Protein AF-A0A1E7I6L1-F1 (afdb_monomer_lite)

Secondary structure (DSSP, 8-state):
-PPEEEEEE--SSHHHHHHHHHHTTHHHHHHTTT-EEEEEEGGGG-HHHHHHHHHH-TT---EEEEEES-B-SSEEEEEETTEEEEEEETTTHHHHHTT-EEEEESTTTTSTTSHHHHHHHHT-SEEEEESS-----GGGHHHHHHHHHHHHHHHHTT--HHHHHHHHHHHHHTTTTT-HHHHHHHHHEEEEESSTT--TTTSSS-EEEEEEEEEEEEEEETTSTTEEEEEETTTEEEEEP-S-HHHHHHHHHHHHHHHHTT-EEEEEEETTEEEEEEE-

Structure (mmCIF, N/CA/C/O backbone):
data_AF-A0A1E7I6L1-F1
#
_entry.id   AF-A0A1E7I6L1-F1
#
loop_
_atom_site.group_PDB
_atom_site.id
_atom_site.type_symbol
_atom_site.label_atom_id
_atom_site.label_alt_id
_atom_site.label_comp_id
_atom_site.label_asym_id
_atom_site.label_entity_id
_atom_site.label_seq_id
_atom_site.pdbx_PDB_ins_code
_atom_site.Cartn_x
_atom_site.Cartn_y
_atom_site.Cartn_z
_atom_site.occupancy
_atom_site.B_iso_or_equiv
_atom_site.auth_seq_id
_atom_site.auth_comp_id
_atom_site.auth_asym_id
_atom_site.auth_atom_id
_atom_site.pdbx_PDB_model_num
ATOM 1 N N . MET A 1 1 ? -14.564 -10.197 3.193 1.00 50.69 1 MET A N 1
ATOM 2 C CA . MET A 1 1 ? -14.466 -8.751 3.509 1.00 50.69 1 MET A CA 1
ATOM 3 C C . MET A 1 1 ? -13.474 -8.135 2.550 1.00 50.69 1 MET A C 1
ATOM 5 O O . MET A 1 1 ? -12.373 -8.669 2.457 1.00 50.69 1 MET A O 1
ATOM 9 N N . ALA A 1 2 ? -13.885 -7.101 1.816 1.00 60.66 2 ALA A N 1
ATOM 10 C CA . ALA A 1 2 ? -13.068 -6.467 0.785 1.00 60.66 2 ALA A CA 1
ATOM 11 C C . ALA A 1 2 ? -11.868 -5.749 1.422 1.00 60.66 2 ALA A C 1
ATOM 13 O O . ALA A 1 2 ? -12.048 -5.006 2.383 1.00 60.66 2 ALA A O 1
ATOM 14 N N . VAL A 1 3 ? -10.649 -5.985 0.925 1.00 69.50 3 VAL A N 1
ATOM 15 C CA . VAL A 1 3 ? -9.509 -5.121 1.273 1.00 69.50 3 VAL A CA 1
ATOM 16 C C . VAL A 1 3 ? -9.720 -3.772 0.584 1.00 69.50 3 VAL A C 1
ATOM 18 O O . VAL A 1 3 ? -10.108 -3.761 -0.586 1.00 69.50 3 VAL A O 1
ATOM 21 N N . ASP A 1 4 ? -9.475 -2.655 1.277 1.00 86.56 4 ASP A N 1
ATOM 22 C CA . ASP A 1 4 ? -9.422 -1.350 0.620 1.00 86.56 4 ASP A CA 1
ATOM 23 C C . ASP A 1 4 ? -8.016 -1.123 0.043 1.00 86.56 4 ASP A C 1
ATOM 25 O O . ASP A 1 4 ? -6.996 -1.208 0.734 1.00 86.56 4 ASP A O 1
ATOM 29 N N . ILE A 1 5 ? -7.950 -0.864 -1.256 1.00 92.44 5 ILE A N 1
ATOM 30 C CA . ILE A 1 5 ? -6.697 -0.630 -1.970 1.00 92.44 5 ILE A CA 1
ATOM 31 C C . ILE A 1 5 ? -6.660 0.836 -2.387 1.00 92.44 5 ILE A C 1
ATOM 33 O O . ILE A 1 5 ? -7.607 1.340 -2.993 1.00 92.44 5 ILE A O 1
ATOM 37 N N . LEU A 1 6 ? -5.568 1.518 -2.053 1.00 94.25 6 LEU A N 1
ATOM 38 C CA . LEU A 1 6 ? -5.264 2.848 -2.563 1.00 94.25 6 LEU A CA 1
ATOM 39 C C . LEU A 1 6 ? -4.235 2.724 -3.680 1.00 94.25 6 LEU A C 1
ATOM 41 O O . LEU A 1 6 ? -3.138 2.223 -3.447 1.00 94.25 6 LEU A O 1
ATOM 45 N N . ILE A 1 7 ? -4.568 3.224 -4.860 1.00 97.25 7 ILE A N 1
ATOM 46 C CA . ILE A 1 7 ? -3.626 3.444 -5.953 1.00 97.25 7 ILE A CA 1
ATOM 47 C C . ILE A 1 7 ? -3.296 4.939 -5.963 1.00 97.25 7 ILE A C 1
ATOM 49 O O . ILE A 1 7 ? -4.201 5.771 -5.924 1.00 97.25 7 ILE A O 1
ATOM 53 N N . ILE A 1 8 ? -2.006 5.269 -5.970 1.00 97.25 8 ILE A N 1
ATOM 54 C CA . ILE A 1 8 ? -1.490 6.635 -6.101 1.00 97.25 8 ILE A CA 1
ATOM 55 C C . ILE A 1 8 ? -0.628 6.665 -7.357 1.00 97.25 8 ILE A C 1
ATOM 57 O O . ILE A 1 8 ? 0.354 5.922 -7.443 1.00 97.25 8 ILE A O 1
ATOM 61 N N . ARG A 1 9 ? -0.995 7.501 -8.326 1.00 96.62 9 ARG A N 1
ATOM 62 C CA . ARG A 1 9 ? -0.253 7.668 -9.581 1.00 96.62 9 ARG A CA 1
ATOM 63 C C . ARG A 1 9 ? -0.430 9.083 -10.113 1.00 96.62 9 ARG A C 1
ATOM 65 O O . ARG A 1 9 ? -1.484 9.678 -9.925 1.00 96.62 9 ARG A O 1
ATOM 72 N N . ASN A 1 10 ? 0.563 9.618 -10.808 1.00 93.75 10 ASN A N 1
ATOM 73 C CA . ASN A 1 10 ? 0.448 10.926 -11.453 1.00 93.75 10 ASN A CA 1
ATOM 74 C C . ASN A 1 10 ? 0.998 10.909 -12.877 1.00 93.75 10 ASN A C 1
ATOM 76 O O . ASN A 1 10 ? 1.486 9.870 -13.317 1.00 93.75 10 ASN A O 1
ATOM 80 N N . LYS A 1 11 ? 0.880 12.025 -13.604 1.00 94.38 11 LYS A N 1
ATOM 81 C CA . LYS A 1 11 ? 1.424 12.167 -14.966 1.00 94.38 11 LYS A CA 1
ATOM 82 C C . LYS A 1 11 ? 2.081 13.528 -15.219 1.00 94.38 11 LYS A C 1
ATOM 84 O O . LYS A 1 11 ? 2.048 14.039 -16.335 1.00 94.38 11 LYS A O 1
ATOM 89 N N . CYS A 1 12 ? 2.657 14.141 -14.185 1.00 92.69 12 CYS A N 1
ATOM 90 C CA . CYS A 1 12 ? 3.226 15.485 -14.291 1.00 92.69 12 CYS A CA 1
ATOM 91 C C . CYS A 1 12 ? 4.503 15.580 -15.149 1.00 92.69 12 CYS A C 1
ATOM 93 O O . CYS A 1 12 ? 4.884 16.684 -15.530 1.00 92.69 12 CYS A O 1
ATOM 95 N N . ASP A 1 13 ? 5.168 14.463 -15.464 1.00 92.44 13 ASP A N 1
ATOM 96 C CA . ASP A 1 13 ? 6.302 14.434 -16.389 1.00 92.44 13 ASP A CA 1
ATOM 97 C C . ASP A 1 13 ? 6.375 13.136 -17.214 1.00 92.44 13 ASP A C 1
ATOM 99 O O . ASP A 1 13 ? 5.538 12.232 -17.112 1.00 92.44 13 ASP A O 1
ATOM 103 N N . SER A 1 14 ? 7.387 13.048 -18.082 1.00 90.12 14 SER A N 1
ATOM 104 C CA . SER A 1 14 ? 7.583 11.897 -18.964 1.00 90.12 14 SER A CA 1
ATOM 105 C C . SER A 1 14 ? 7.793 10.590 -18.203 1.00 90.12 14 SER A C 1
ATOM 107 O O . SER A 1 14 ? 7.350 9.550 -18.676 1.00 90.12 14 SER A O 1
ATOM 109 N N . ALA A 1 15 ? 8.471 10.603 -17.051 1.00 87.88 15 ALA A N 1
ATOM 110 C CA . ALA A 1 15 ? 8.704 9.384 -16.283 1.00 87.88 15 ALA A CA 1
ATOM 111 C C . ALA A 1 15 ? 7.402 8.904 -15.636 1.00 87.88 15 ALA A C 1
ATOM 113 O O . ALA A 1 15 ? 7.072 7.717 -15.735 1.00 87.88 15 ALA A O 1
ATOM 114 N N . THR A 1 16 ? 6.635 9.827 -15.049 1.00 92.19 16 THR A N 1
ATOM 115 C CA . THR A 1 16 ? 5.369 9.479 -14.398 1.00 92.19 16 THR A CA 1
ATOM 116 C C . THR A 1 16 ? 4.275 9.122 -15.386 1.00 92.19 16 THR A C 1
ATOM 118 O O . THR A 1 16 ? 3.458 8.266 -15.081 1.00 92.19 16 THR A O 1
ATOM 121 N N . THR A 1 17 ? 4.313 9.635 -16.619 1.00 94.19 17 THR A N 1
ATOM 122 C CA . THR A 1 17 ? 3.415 9.182 -17.698 1.00 94.19 17 THR A CA 1
ATOM 123 C C . THR A 1 17 ? 3.469 7.661 -17.880 1.00 94.19 17 THR A C 1
ATOM 125 O O . THR A 1 17 ? 2.433 7.001 -17.958 1.00 94.19 17 THR A O 1
ATOM 128 N N . TRP A 1 18 ? 4.663 7.060 -17.876 1.00 92.56 18 TRP A N 1
ATOM 129 C CA . TRP A 1 18 ? 4.779 5.612 -18.064 1.00 92.56 18 TRP A CA 1
ATOM 130 C C . TRP A 1 18 ? 4.363 4.813 -16.828 1.00 92.56 18 TRP A C 1
ATOM 132 O O . TRP A 1 18 ? 3.754 3.749 -16.962 1.00 92.56 18 TRP A O 1
ATOM 142 N N . THR A 1 19 ? 4.662 5.302 -15.620 1.00 92.62 19 THR A N 1
ATOM 143 C CA . THR A 1 19 ? 4.183 4.654 -14.388 1.00 92.62 19 THR A CA 1
ATOM 144 C C . THR A 1 19 ? 2.669 4.795 -14.233 1.00 92.62 19 THR A C 1
ATOM 146 O O . THR A 1 19 ? 2.018 3.869 -13.747 1.00 92.62 19 THR A O 1
ATOM 149 N N . ASN A 1 20 ? 2.084 5.882 -14.740 1.00 94.75 20 ASN A N 1
ATOM 150 C CA . ASN A 1 20 ? 0.643 6.083 -14.829 1.00 94.75 20 ASN A CA 1
ATOM 151 C C . ASN A 1 20 ? -0.022 4.999 -15.686 1.00 94.75 20 ASN A C 1
ATOM 153 O O . ASN A 1 20 ? -0.965 4.355 -15.226 1.00 94.75 20 ASN A O 1
ATOM 157 N N . TRP A 1 21 ? 0.516 4.736 -16.883 1.00 95.19 21 TRP A N 1
ATOM 158 C CA . TRP A 1 21 ? -0.004 3.727 -17.819 1.00 95.19 21 TRP A CA 1
ATOM 159 C C . TRP A 1 21 ? 0.102 2.291 -17.300 1.00 95.19 21 TRP A C 1
ATOM 161 O O . TRP A 1 21 ? -0.748 1.442 -17.583 1.00 95.19 21 TRP A O 1
ATOM 171 N N . ILE A 1 22 ? 1.116 2.003 -16.482 1.00 95.12 22 ILE A N 1
ATOM 172 C CA . ILE A 1 22 ? 1.198 0.736 -15.743 1.00 95.12 22 ILE A CA 1
ATOM 173 C C . ILE A 1 22 ? -0.023 0.569 -14.819 1.00 95.12 22 ILE A C 1
ATOM 175 O O . ILE A 1 22 ? -0.542 -0.540 -14.677 1.00 95.12 22 ILE A O 1
ATOM 179 N N . GLY A 1 23 ? -0.500 1.658 -14.211 1.00 95.88 23 GLY A N 1
ATOM 180 C CA . GLY A 1 23 ? -1.674 1.672 -13.338 1.00 95.88 23 GLY A CA 1
ATOM 181 C C . GLY A 1 23 ? -3.019 1.667 -14.066 1.00 95.88 23 GLY A C 1
ATOM 182 O O . GLY A 1 23 ? -4.033 1.319 -13.461 1.00 95.88 23 GLY A O 1
ATOM 183 N N . GLU A 1 24 ? -3.064 2.008 -15.355 1.00 96.25 24 GLU A N 1
ATOM 184 C CA . GLU A 1 24 ? -4.320 2.058 -16.108 1.00 96.25 24 GLU A CA 1
ATOM 185 C C . GLU A 1 24 ? -5.039 0.704 -16.121 1.00 96.25 24 GLU A C 1
ATOM 187 O O . GLU A 1 24 ? -4.465 -0.335 -16.451 1.00 96.25 24 GLU A O 1
ATOM 192 N N . GLY A 1 25 ? -6.322 0.709 -15.760 1.00 97.19 25 GLY A N 1
ATOM 193 C CA . GLY A 1 25 ? -7.146 -0.499 -15.661 1.00 97.19 25 GLY A CA 1
ATOM 194 C C . GLY A 1 25 ? -6.946 -1.310 -14.376 1.00 97.19 25 GLY A C 1
ATOM 195 O O . GLY A 1 25 ? -7.754 -2.196 -14.105 1.00 97.19 25 GLY A O 1
ATOM 196 N N . LEU A 1 26 ? -5.946 -0.991 -13.543 1.00 97.25 26 LEU A N 1
ATOM 197 C CA . LEU A 1 26 ? -5.679 -1.735 -12.306 1.00 97.25 26 LEU A CA 1
ATOM 198 C C . LEU A 1 26 ? -6.847 -1.638 -11.319 1.00 97.25 26 LEU A C 1
ATOM 200 O O . LEU A 1 26 ? -7.180 -2.622 -10.663 1.00 97.25 26 LEU A O 1
ATOM 204 N N . LYS A 1 27 ? -7.502 -0.471 -11.252 1.00 96.88 27 LYS A N 1
ATOM 205 C CA . LYS A 1 27 ? -8.710 -0.274 -10.445 1.00 96.88 27 LYS A CA 1
ATOM 206 C C . LYS A 1 27 ? -9.804 -1.273 -10.829 1.00 96.88 27 LYS A C 1
ATOM 208 O O . LYS A 1 27 ? -10.212 -2.065 -9.988 1.00 96.88 27 LYS A O 1
ATOM 213 N N . ALA A 1 28 ? -10.221 -1.268 -12.096 1.00 97.44 28 ALA A N 1
ATOM 214 C CA . ALA A 1 28 ? -11.280 -2.148 -12.590 1.00 97.44 28 ALA A CA 1
ATOM 215 C C . ALA A 1 28 ? -10.914 -3.632 -12.423 1.00 97.44 28 ALA A C 1
ATOM 217 O O . ALA A 1 28 ? -11.751 -4.442 -12.031 1.00 97.44 28 ALA A O 1
ATOM 218 N N . HIS A 1 29 ? -9.646 -3.980 -12.660 1.00 96.81 29 HIS A N 1
ATOM 219 C CA . HIS A 1 29 ? -9.125 -5.333 -12.462 1.00 96.81 29 HIS A CA 1
ATOM 220 C C . HIS A 1 29 ? -9.261 -5.812 -11.010 1.00 96.81 29 HIS A C 1
ATOM 222 O O . HIS A 1 29 ? -9.730 -6.920 -10.757 1.00 96.81 29 HIS A O 1
ATOM 228 N N . LEU A 1 30 ? -8.887 -4.971 -10.045 1.00 94.81 30 LEU A N 1
ATOM 229 C CA . LEU A 1 30 ? -8.987 -5.284 -8.619 1.00 94.81 30 LEU A CA 1
ATOM 230 C C . LEU A 1 30 ? -10.439 -5.266 -8.117 1.00 94.81 30 LEU A C 1
ATOM 232 O O . LEU A 1 30 ? -10.827 -6.143 -7.346 1.00 94.81 30 LEU A O 1
ATOM 236 N N . GLU A 1 31 ? -11.267 -4.331 -8.581 1.00 92.44 31 GLU A N 1
ATOM 237 C CA . GLU A 1 31 ? -12.706 -4.310 -8.275 1.00 92.44 31 GLU A CA 1
ATOM 238 C C . GLU A 1 31 ? -13.404 -5.576 -8.791 1.00 92.44 31 GLU A C 1
ATOM 240 O O . GLU A 1 31 ? -14.190 -6.185 -8.064 1.00 92.44 31 GLU A O 1
ATOM 245 N N . GLY A 1 32 ? -13.027 -6.064 -9.980 1.00 90.56 32 GLY A N 1
ATOM 246 C CA . GLY A 1 32 ? -13.486 -7.347 -10.523 1.00 90.56 32 GLY A CA 1
ATOM 247 C C . GLY A 1 32 ? -13.107 -8.567 -9.671 1.00 90.56 32 GLY A C 1
ATOM 248 O O . GLY A 1 32 ? -13.731 -9.618 -9.787 1.00 90.56 32 GLY A O 1
ATOM 249 N N . LYS A 1 33 ? -12.127 -8.428 -8.769 1.00 88.25 33 LYS A N 1
ATOM 250 C CA . LYS A 1 33 ? -11.727 -9.448 -7.782 1.00 88.25 33 LYS A CA 1
ATOM 251 C C . LYS A 1 33 ? -12.376 -9.248 -6.406 1.00 88.25 33 LYS A C 1
ATOM 253 O O . LYS A 1 33 ? -12.019 -9.940 -5.454 1.00 88.25 33 LYS A O 1
ATOM 258 N N . GLY A 1 34 ? -13.330 -8.323 -6.289 1.00 86.25 34 GLY A N 1
ATOM 259 C CA . GLY A 1 34 ? -14.083 -8.061 -5.061 1.00 86.25 34 GLY A CA 1
ATOM 260 C C . GLY A 1 34 ? -13.395 -7.107 -4.081 1.00 86.25 34 GLY A C 1
ATOM 261 O O . GLY A 1 34 ? -13.758 -7.081 -2.901 1.00 86.25 34 GLY A O 1
ATOM 262 N N . TYR A 1 35 ? -12.402 -6.336 -4.536 1.00 86.81 35 TYR A N 1
ATOM 263 C CA . TYR A 1 35 ? -11.747 -5.304 -3.731 1.00 86.81 35 TYR A CA 1
ATOM 264 C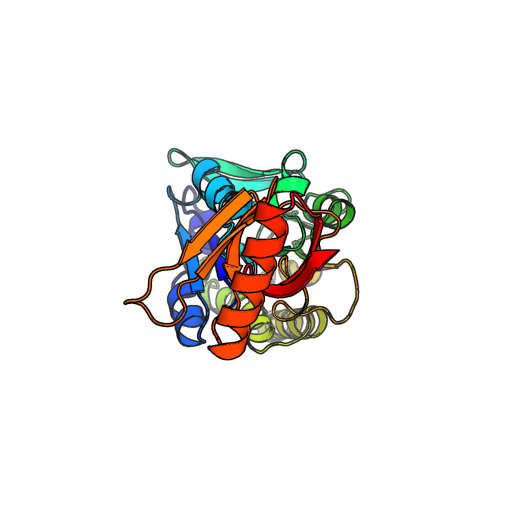 C . TYR A 1 35 ? -12.465 -3.960 -3.820 1.00 86.81 35 TYR A C 1
ATOM 266 O O . TYR A 1 35 ? -13.040 -3.609 -4.844 1.00 86.81 35 TYR A O 1
ATOM 274 N N . SER A 1 36 ? -12.386 -3.182 -2.742 1.00 88.81 36 SER A N 1
ATOM 275 C CA . SER A 1 36 ? -12.783 -1.775 -2.741 1.00 88.81 36 SER A CA 1
ATOM 276 C C . SER A 1 36 ? -11.554 -0.958 -3.114 1.00 88.81 36 SER A C 1
ATOM 278 O O . SER A 1 36 ? -10.540 -1.021 -2.420 1.00 88.81 36 SER A O 1
ATOM 280 N N . VAL A 1 37 ? -11.588 -0.230 -4.229 1.00 92.69 37 VAL A N 1
ATOM 281 C CA . VAL A 1 37 ? -10.387 0.424 -4.759 1.00 92.69 37 VAL A CA 1
ATOM 282 C C . VAL A 1 37 ? -10.617 1.918 -4.918 1.00 92.69 37 VAL A C 1
ATOM 284 O O . VAL A 1 37 ? -11.605 2.379 -5.484 1.00 92.69 37 VAL A O 1
ATOM 287 N N . THR A 1 38 ? -9.679 2.710 -4.414 1.00 94.12 38 THR A N 1
ATOM 288 C CA . THR A 1 38 ? -9.596 4.140 -4.706 1.00 94.12 38 THR A CA 1
ATOM 289 C C . THR A 1 38 ? -8.348 4.390 -5.520 1.00 94.12 38 THR A C 1
ATOM 291 O O . THR A 1 38 ? -7.257 4.015 -5.109 1.00 94.12 38 THR A O 1
ATOM 294 N N . ASP A 1 39 ? -8.528 5.023 -6.669 1.00 96.44 39 ASP A N 1
ATOM 295 C CA . ASP A 1 39 ? -7.451 5.424 -7.560 1.00 96.44 39 ASP A CA 1
ATOM 296 C C . ASP A 1 39 ? -7.358 6.944 -7.518 1.00 96.44 39 ASP A C 1
ATOM 298 O O . ASP A 1 39 ? -8.272 7.633 -7.971 1.00 96.44 39 ASP A O 1
ATOM 302 N N . LEU A 1 40 ? -6.307 7.449 -6.877 1.00 96.06 40 LEU A N 1
ATOM 303 C CA . LEU A 1 40 ? -5.956 8.859 -6.876 1.00 96.06 40 LEU A CA 1
ATOM 304 C C . LEU A 1 40 ? -4.959 9.071 -8.016 1.00 96.06 40 LEU A C 1
ATOM 306 O O . LEU A 1 40 ? -3.761 8.837 -7.842 1.00 96.06 40 LEU A O 1
ATOM 310 N N . SER A 1 41 ? -5.481 9.480 -9.174 1.00 96.38 41 SER A N 1
ATOM 311 C CA . SER A 1 41 ? -4.684 9.785 -10.363 1.00 96.38 41 SER A CA 1
ATOM 312 C C . SER A 1 41 ? -4.488 11.290 -10.533 1.00 96.38 41 SER A C 1
ATOM 314 O O . SER A 1 41 ? -5.412 12.077 -10.318 1.00 96.38 41 SER A O 1
ATOM 316 N N . ASP A 1 42 ? -3.308 11.680 -11.001 1.00 94.19 42 ASP A N 1
ATOM 317 C CA . ASP A 1 42 ? -2.968 13.046 -11.421 1.00 94.19 42 ASP A CA 1
ATOM 318 C C . ASP A 1 42 ? -3.196 14.046 -10.275 1.00 94.19 42 ASP A C 1
ATOM 320 O O . ASP A 1 42 ? -2.771 13.804 -9.147 1.00 94.19 42 ASP A O 1
ATOM 324 N N . THR A 1 43 ? -3.936 15.132 -10.503 1.00 94.25 43 THR A N 1
ATOM 325 C CA . THR A 1 43 ? -4.273 16.128 -9.473 1.00 94.25 43 THR A CA 1
ATOM 326 C C . THR A 1 43 ? -4.998 15.544 -8.254 1.00 94.25 43 THR A C 1
ATOM 328 O O . THR A 1 43 ? -4.998 16.163 -7.187 1.00 94.25 43 THR A O 1
ATOM 331 N N . GLN A 1 44 ? -5.592 14.348 -8.360 1.00 95.88 44 GLN A N 1
ATOM 332 C CA . GLN A 1 44 ? -6.184 13.657 -7.214 1.00 95.88 44 GLN A CA 1
ATOM 333 C C . GLN A 1 44 ? -5.129 13.025 -6.301 1.00 95.88 44 GLN A C 1
ATOM 335 O O . GLN A 1 44 ? -5.414 12.842 -5.119 1.00 95.88 44 GLN A O 1
ATOM 340 N N . ALA A 1 45 ? -3.918 12.752 -6.794 1.00 96.50 45 ALA A N 1
ATOM 341 C CA . ALA A 1 45 ? -2.776 12.238 -6.034 1.00 96.50 45 ALA A CA 1
ATOM 342 C C . ALA A 1 45 ? -2.105 13.311 -5.150 1.00 96.50 45 ALA A C 1
ATOM 344 O O . ALA A 1 45 ? -0.911 13.229 -4.862 1.00 96.50 45 ALA A O 1
ATOM 345 N N . SER A 1 46 ? -2.850 14.330 -4.717 1.00 97.00 46 SER A N 1
ATOM 346 C CA . SER A 1 46 ? -2.317 15.416 -3.901 1.00 97.00 46 SER A CA 1
ATOM 347 C C . SER A 1 46 ? -2.018 14.975 -2.465 1.00 97.00 46 SER A C 1
ATOM 349 O O . SER A 1 46 ? -2.649 14.041 -1.955 1.00 97.00 46 SER A O 1
ATOM 351 N N . PRO A 1 47 ? -1.098 15.664 -1.758 1.00 96.69 47 PRO A N 1
ATOM 352 C CA . PRO A 1 47 ? -0.839 15.393 -0.347 1.00 96.69 47 PRO A CA 1
ATOM 353 C C . PRO A 1 47 ? -2.103 15.429 0.510 1.00 96.69 47 PRO A C 1
ATOM 355 O O . PRO A 1 47 ? -2.243 14.610 1.409 1.00 96.69 47 PRO A O 1
ATOM 358 N N . GLU A 1 48 ? -3.035 16.342 0.229 1.00 95.00 48 GLU A N 1
ATOM 359 C CA . GLU A 1 48 ? -4.285 16.487 0.977 1.00 95.00 48 GLU A CA 1
ATOM 360 C C . GLU A 1 48 ? -5.192 15.268 0.801 1.00 95.00 48 GLU A C 1
ATOM 362 O O . GLU A 1 48 ? -5.690 14.735 1.790 1.00 95.00 48 GLU A O 1
ATOM 367 N N . ASN A 1 49 ? -5.357 14.783 -0.432 1.00 94.12 49 ASN A N 1
ATOM 368 C CA . ASN A 1 49 ? -6.206 13.628 -0.724 1.00 94.12 49 ASN A CA 1
ATOM 369 C C . ASN A 1 49 ? -5.588 12.318 -0.226 1.00 94.12 49 ASN A C 1
ATOM 371 O O . ASN A 1 49 ? -6.293 11.480 0.340 1.00 94.12 49 ASN A O 1
ATOM 375 N N . VAL A 1 50 ? -4.270 12.149 -0.387 1.00 93.81 50 VAL A N 1
ATOM 376 C CA . VAL A 1 50 ? -3.542 10.984 0.139 1.00 93.81 50 VAL A CA 1
ATOM 377 C C . VAL A 1 50 ? -3.598 10.974 1.666 1.00 93.81 50 VAL A C 1
ATOM 379 O O . VAL A 1 50 ? -3.922 9.946 2.260 1.00 93.81 50 VAL A O 1
ATOM 382 N N . ASN A 1 51 ? -3.355 12.120 2.308 1.00 91.88 51 ASN A N 1
ATOM 383 C CA . ASN A 1 51 ? -3.487 12.272 3.754 1.00 91.88 51 ASN A CA 1
ATOM 384 C C . ASN A 1 51 ? -4.922 11.954 4.200 1.00 91.88 51 ASN A C 1
ATOM 386 O O . ASN A 1 51 ? -5.115 11.078 5.039 1.00 91.88 51 ASN A O 1
ATOM 390 N N . TYR A 1 52 ? -5.933 12.568 3.580 1.00 88.19 52 TYR A N 1
ATOM 391 C CA . TYR A 1 52 ? -7.340 12.297 3.876 1.00 88.19 52 TYR A CA 1
ATOM 392 C C . TYR A 1 52 ? -7.668 10.800 3.791 1.00 88.19 52 TYR A C 1
ATOM 394 O O . TYR A 1 52 ? -8.270 10.242 4.710 1.00 88.19 52 TYR A O 1
ATOM 402 N N . TRP A 1 53 ? -7.212 10.117 2.739 1.00 88.56 53 TRP A N 1
ATOM 403 C CA . TRP A 1 53 ? -7.440 8.684 2.581 1.00 88.56 53 TRP A CA 1
ATOM 404 C C . TRP A 1 53 ? -6.746 7.858 3.672 1.00 88.56 53 TRP A C 1
ATOM 406 O O . TRP A 1 53 ? -7.355 6.963 4.257 1.00 88.56 53 TRP A O 1
ATOM 416 N N . LEU A 1 54 ? -5.480 8.149 3.979 1.00 86.62 54 LEU A N 1
ATOM 417 C CA . LEU A 1 54 ? -4.682 7.348 4.913 1.00 86.62 54 LEU A CA 1
ATOM 418 C C . LEU A 1 54 ? -5.050 7.605 6.387 1.00 86.62 54 LEU A C 1
ATOM 420 O O . LEU A 1 54 ? -5.063 6.652 7.185 1.00 86.62 54 LEU A O 1
ATOM 424 N N . ASN A 1 55 ? -5.410 8.846 6.730 1.00 80.06 55 ASN A N 1
ATOM 425 C CA . ASN A 1 55 ? -5.746 9.287 8.085 1.00 80.06 55 ASN A CA 1
ATOM 426 C C . ASN A 1 55 ? -7.232 9.176 8.429 1.00 80.06 55 ASN A C 1
ATOM 428 O O . ASN A 1 55 ? -7.573 8.631 9.479 1.00 80.06 55 ASN A O 1
ATOM 432 N N . TYR A 1 56 ? -8.125 9.658 7.564 1.00 65.06 56 TYR A N 1
ATOM 433 C CA . TYR A 1 56 ? -9.541 9.847 7.900 1.00 65.06 56 TYR A CA 1
ATOM 434 C C . TYR A 1 56 ? -10.457 8.693 7.488 1.00 65.06 56 TYR A C 1
ATOM 436 O O . TYR A 1 56 ? -11.656 8.724 7.763 1.00 65.06 56 TYR A O 1
ATOM 444 N N . SER A 1 57 ? -9.924 7.612 6.917 1.00 51.06 57 SER A N 1
ATOM 445 C CA . SER A 1 57 ? -10.718 6.432 6.569 1.00 51.06 57 SER A CA 1
ATOM 446 C C . SER A 1 57 ? -11.058 5.543 7.776 1.00 51.06 57 SER A C 1
ATOM 448 O O . SER A 1 57 ? -10.946 4.318 7.696 1.00 51.06 57 SER A O 1
ATOM 450 N N . SER A 1 58 ? -11.513 6.108 8.890 1.00 43.62 58 SER A N 1
ATOM 451 C CA . SER A 1 58 ? -12.047 5.371 10.046 1.00 43.62 58 SER A CA 1
ATOM 452 C C . SER A 1 58 ? -13.217 4.424 9.706 1.00 43.62 58 SER A C 1
ATOM 454 O O . SER A 1 58 ? -13.786 3.851 10.615 1.00 43.62 58 SER A O 1
ATOM 456 N N . MET A 1 59 ? -13.559 4.222 8.426 1.00 50.59 59 MET A N 1
ATOM 457 C CA . MET A 1 59 ? -14.536 3.270 7.882 1.00 50.59 59 MET A CA 1
ATOM 458 C C . MET A 1 59 ? -13.942 2.196 6.944 1.00 50.59 59 MET A C 1
ATOM 460 O O . MET A 1 59 ? -14.685 1.341 6.470 1.00 50.59 59 MET A O 1
ATOM 464 N N . ARG A 1 60 ? -12.636 2.221 6.645 1.00 58.22 60 ARG A N 1
ATOM 465 C CA . ARG A 1 60 ? -12.002 1.301 5.682 1.00 58.22 60 ARG A CA 1
ATOM 466 C C . ARG A 1 60 ? -11.234 0.203 6.395 1.00 58.22 60 ARG A C 1
ATOM 468 O O . ARG A 1 60 ? -10.476 0.464 7.331 1.00 58.22 60 ARG A O 1
ATOM 475 N N . THR A 1 61 ? -11.479 -1.026 5.970 1.00 53.91 61 THR A N 1
ATOM 476 C CA . THR A 1 61 ? -11.187 -2.224 6.756 1.00 53.91 61 THR A CA 1
ATOM 477 C C . THR A 1 61 ? -9.772 -2.738 6.530 1.00 53.91 61 THR A C 1
ATOM 479 O O . THR A 1 61 ? -9.205 -3.318 7.442 1.00 53.91 61 THR A O 1
ATOM 482 N N . LYS A 1 62 ? -9.129 -2.503 5.377 1.00 60.72 62 LYS A N 1
ATOM 483 C CA . LYS A 1 62 ? -7.776 -3.045 5.093 1.00 60.72 62 LYS A CA 1
ATOM 484 C C . LYS A 1 62 ? -7.056 -2.161 4.076 1.00 60.72 62 LYS A C 1
ATOM 486 O O . LYS A 1 62 ? -7.744 -1.449 3.374 1.00 60.72 62 LYS A O 1
ATOM 491 N N . LYS A 1 63 ? -5.716 -2.121 4.044 1.00 74.56 63 LYS A N 1
ATOM 492 C CA . LYS A 1 63 ? -4.985 -0.983 3.452 1.00 74.56 63 LYS A CA 1
ATOM 493 C C . LYS A 1 63 ? -3.695 -1.372 2.716 1.00 74.56 63 LYS A C 1
ATOM 495 O O . LYS A 1 63 ? -2.590 -1.195 3.239 1.00 74.56 63 LYS A O 1
ATOM 500 N N . LEU A 1 64 ? -3.843 -1.904 1.506 1.00 91.81 64 LEU A N 1
ATOM 501 C CA . LEU A 1 64 ? -2.729 -1.971 0.559 1.00 91.81 64 LEU A CA 1
ATOM 502 C C . LEU A 1 64 ? -2.607 -0.609 -0.138 1.00 91.81 64 LEU A C 1
ATOM 504 O O . LEU A 1 64 ? -3.584 -0.120 -0.701 1.00 91.81 64 LEU A O 1
ATOM 508 N N . VAL A 1 65 ? -1.419 -0.011 -0.112 1.00 94.94 65 VAL A N 1
ATOM 509 C CA . VAL A 1 65 ? -1.082 1.178 -0.905 1.00 94.94 65 VAL A CA 1
ATOM 510 C C . VAL A 1 65 ? -0.198 0.752 -2.068 1.00 94.94 65 VAL A C 1
ATOM 512 O O . VAL A 1 65 ? 0.826 0.104 -1.861 1.00 94.94 65 VAL A O 1
ATOM 515 N N . ILE A 1 66 ? -0.593 1.126 -3.279 1.00 97.75 66 ILE A N 1
ATOM 516 C CA . ILE A 1 66 ? 0.134 0.910 -4.527 1.00 97.75 66 ILE A CA 1
ATOM 517 C C . ILE A 1 66 ? 0.551 2.284 -5.048 1.00 97.75 66 ILE A C 1
ATOM 519 O O . ILE A 1 66 ? -0.284 3.054 -5.513 1.00 97.75 66 ILE A O 1
ATOM 523 N N . GLY A 1 67 ? 1.837 2.597 -4.947 1.00 97.38 67 GLY A N 1
ATOM 524 C CA . GLY A 1 67 ? 2.418 3.834 -5.456 1.00 97.38 67 GLY A CA 1
ATOM 525 C C . GLY A 1 67 ? 3.111 3.626 -6.800 1.00 97.38 67 GLY A C 1
ATOM 526 O O . GLY A 1 67 ? 4.063 2.851 -6.874 1.00 97.38 67 GLY A O 1
ATOM 527 N N . LEU A 1 68 ? 2.664 4.316 -7.848 1.00 97.25 68 LEU A N 1
ATOM 528 C CA . LEU A 1 68 ? 3.215 4.251 -9.208 1.00 97.25 68 LEU A CA 1
ATOM 529 C C . LEU A 1 68 ? 3.679 5.647 -9.641 1.00 97.25 68 LEU A C 1
ATOM 531 O O .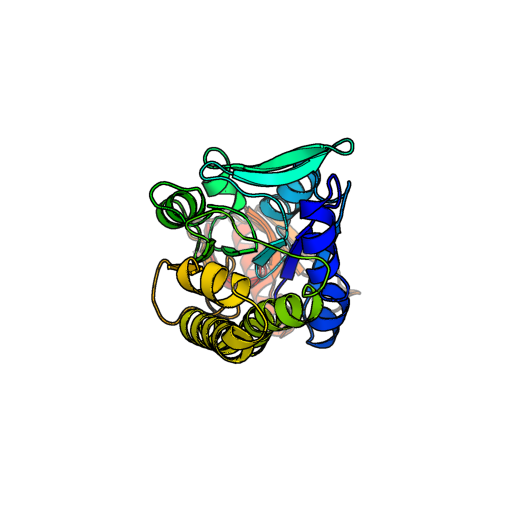 LEU A 1 68 ? 3.006 6.336 -10.409 1.00 97.25 68 LEU A O 1
ATOM 535 N N . ASP A 1 69 ? 4.812 6.083 -9.099 1.00 95.19 69 ASP A N 1
ATOM 536 C CA . ASP A 1 69 ? 5.235 7.482 -9.161 1.00 95.19 69 ASP A CA 1
ATOM 537 C C . ASP A 1 69 ? 6.748 7.627 -8.939 1.00 95.19 69 ASP A C 1
ATOM 539 O O . ASP A 1 69 ? 7.481 6.646 -8.785 1.00 95.19 69 ASP A O 1
ATOM 543 N N . HIS A 1 70 ? 7.222 8.866 -8.861 1.00 97.12 70 HIS A N 1
ATOM 544 C CA . HIS A 1 70 ? 8.536 9.198 -8.350 1.00 97.12 70 HIS A CA 1
ATOM 545 C C . HIS A 1 70 ? 8.727 8.754 -6.906 1.00 97.12 70 HIS A C 1
ATOM 547 O O . HIS A 1 70 ? 7.817 8.676 -6.073 1.00 97.12 70 HIS A O 1
ATOM 553 N N . GLY A 1 71 ? 9.989 8.504 -6.597 1.00 97.62 71 GLY A N 1
ATOM 554 C CA . GLY A 1 71 ? 10.435 8.141 -5.272 1.00 97.62 71 GLY A CA 1
ATOM 555 C C . GLY A 1 71 ? 11.807 8.717 -4.999 1.00 97.62 71 GLY A C 1
ATOM 556 O O . GLY A 1 71 ? 12.584 9.025 -5.903 1.00 97.62 71 GLY A O 1
ATOM 557 N N . SER A 1 72 ? 12.105 8.854 -3.722 1.00 98.12 72 SER A N 1
ATOM 558 C CA . SER A 1 72 ? 13.437 9.150 -3.241 1.00 98.12 72 SER A CA 1
ATOM 559 C C . SER A 1 72 ? 13.666 8.417 -1.928 1.00 98.12 72 SER A C 1
ATOM 561 O O . SER A 1 72 ? 12.768 7.802 -1.346 1.00 98.12 72 SER A O 1
ATOM 563 N N . CYS A 1 73 ? 14.884 8.530 -1.408 1.00 98.06 73 CYS A N 1
ATOM 564 C CA . CYS A 1 73 ? 15.183 7.976 -0.100 1.00 98.06 73 CYS A CA 1
ATOM 565 C C . CYS A 1 73 ? 14.373 8.655 1.026 1.00 98.06 73 CYS A C 1
ATOM 567 O O . CYS A 1 73 ? 14.166 8.067 2.086 1.00 98.06 73 CYS A O 1
ATOM 569 N N . SER A 1 74 ? 13.892 9.887 0.830 1.00 98.12 74 SER A N 1
ATOM 570 C CA . SER A 1 74 ? 13.162 10.649 1.850 1.00 98.12 74 SER A CA 1
ATOM 571 C C . SER A 1 74 ? 11.641 10.618 1.690 1.00 98.12 74 SER A C 1
ATOM 573 O O . SER A 1 74 ? 10.946 10.901 2.674 1.00 98.12 74 SER A O 1
ATOM 575 N N . ALA A 1 75 ? 11.123 10.283 0.503 1.00 97.88 75 ALA A N 1
ATOM 576 C CA . ALA A 1 75 ? 9.696 10.364 0.225 1.00 97.88 75 ALA A CA 1
ATOM 577 C C . ALA A 1 75 ? 9.214 9.487 -0.943 1.00 97.88 75 ALA A C 1
ATOM 579 O O . ALA A 1 75 ? 9.969 9.120 -1.842 1.00 97.88 75 ALA A O 1
ATOM 580 N N . PHE A 1 76 ? 7.910 9.226 -0.937 1.00 97.31 76 PHE A N 1
ATOM 581 C CA . PHE A 1 76 ? 7.113 8.832 -2.093 1.00 97.31 76 PHE A CA 1
ATOM 582 C C . PHE A 1 76 ? 6.240 10.020 -2.527 1.00 97.31 76 PHE A C 1
ATOM 584 O O . PHE A 1 76 ? 5.769 10.791 -1.678 1.00 97.31 76 PHE A O 1
ATOM 591 N N . TYR A 1 77 ? 6.065 10.188 -3.836 1.00 97.69 77 TYR A N 1
ATOM 592 C CA . TYR A 1 77 ? 5.485 11.386 -4.436 1.00 97.69 77 TYR A CA 1
ATOM 593 C C . TYR A 1 77 ? 4.092 11.117 -5.015 1.00 97.69 77 TYR A C 1
ATOM 595 O O . TYR A 1 77 ? 3.686 9.980 -5.221 1.00 97.69 77 TYR A O 1
ATOM 603 N N . GLY A 1 78 ? 3.364 12.206 -5.201 1.00 96.88 78 GLY A N 1
ATOM 604 C CA . GLY A 1 78 ? 2.126 12.338 -5.950 1.00 96.88 78 GLY A CA 1
ATOM 605 C C . GLY A 1 78 ? 2.179 13.673 -6.691 1.00 96.88 78 GLY A C 1
ATOM 606 O O . GLY A 1 78 ? 3.267 14.180 -6.978 1.00 96.88 78 GLY A O 1
ATOM 607 N N . GLU A 1 79 ? 1.037 14.306 -6.933 1.00 96.06 79 GLU A N 1
ATOM 608 C CA . GLU A 1 79 ? 0.974 15.533 -7.734 1.00 96.06 79 GLU A CA 1
ATOM 609 C C . GLU A 1 79 ? 0.157 16.634 -7.062 1.00 96.06 79 GLU A C 1
ATOM 611 O O . GLU A 1 79 ? -0.909 16.407 -6.495 1.00 96.06 79 GLU A O 1
ATOM 616 N N . LYS A 1 80 ? 0.654 17.869 -7.155 1.00 95.69 80 LYS A N 1
ATOM 617 C CA . LYS A 1 80 ? -0.103 19.072 -6.810 1.00 95.69 80 LYS A CA 1
ATOM 618 C C . LYS A 1 80 ? 0.243 20.182 -7.790 1.00 95.69 80 LYS A C 1
ATOM 620 O O . LYS A 1 80 ? 1.416 20.499 -7.959 1.00 95.69 80 LYS A O 1
ATOM 625 N N . ASN A 1 81 ? -0.776 20.800 -8.386 1.00 94.38 81 ASN A N 1
ATOM 626 C CA . ASN A 1 81 ? -0.620 21.886 -9.359 1.00 94.38 81 ASN A CA 1
ATOM 627 C C . ASN A 1 81 ? 0.314 21.503 -10.528 1.00 94.38 81 ASN A C 1
ATOM 629 O O . ASN A 1 81 ? 1.231 22.257 -10.847 1.00 94.38 81 ASN A O 1
ATOM 633 N N . ASN A 1 82 ? 0.102 20.324 -11.132 1.00 93.12 82 ASN A N 1
ATOM 634 C CA . ASN A 1 82 ? 0.913 19.772 -12.229 1.00 93.12 82 ASN A CA 1
ATOM 635 C C . ASN A 1 82 ? 2.413 19.615 -11.906 1.00 93.12 82 ASN A C 1
ATOM 637 O O . ASN A 1 82 ? 3.249 19.629 -12.805 1.00 93.12 82 ASN A O 1
ATOM 641 N N . ALA A 1 83 ? 2.770 19.475 -10.628 1.00 95.25 83 ALA A N 1
ATOM 642 C CA . ALA A 1 83 ? 4.142 19.254 -10.193 1.00 95.25 83 ALA A CA 1
ATOM 643 C C . ALA A 1 83 ? 4.221 18.115 -9.175 1.00 95.25 83 ALA A C 1
ATOM 645 O O . ALA A 1 83 ? 3.328 17.942 -8.337 1.00 95.25 83 ALA A O 1
ATOM 646 N N . THR A 1 84 ? 5.332 17.377 -9.205 1.00 95.56 84 THR A N 1
ATOM 647 C CA . THR A 1 84 ? 5.623 16.324 -8.229 1.00 95.56 84 THR A CA 1
ATOM 648 C C . THR A 1 84 ? 5.616 16.894 -6.814 1.00 95.56 84 THR A C 1
ATOM 650 O O . THR A 1 84 ? 6.336 17.857 -6.517 1.00 95.56 84 THR A O 1
ATOM 653 N N . LYS A 1 85 ? 4.867 16.275 -5.903 1.00 97.50 85 LYS A N 1
ATOM 654 C CA . LYS A 1 85 ? 4.823 16.678 -4.496 1.00 97.50 85 LYS A CA 1
ATOM 655 C C . LYS A 1 85 ? 4.939 15.458 -3.584 1.00 97.50 85 LYS A C 1
ATOM 657 O O . LYS A 1 85 ? 4.264 14.467 -3.831 1.00 97.50 85 LYS A O 1
ATOM 662 N N . PRO A 1 86 ? 5.769 15.493 -2.527 1.00 97.56 86 PRO A N 1
ATOM 663 C CA . PRO A 1 86 ? 5.856 14.373 -1.601 1.00 97.56 86 PRO A CA 1
ATOM 664 C C . PRO A 1 86 ? 4.526 14.185 -0.861 1.00 97.56 86 PRO A C 1
ATOM 666 O O . PRO A 1 86 ? 3.978 15.147 -0.320 1.00 97.56 86 PRO A O 1
ATOM 669 N N . VAL A 1 87 ? 4.038 12.946 -0.815 1.00 97.00 87 VAL A N 1
ATOM 670 C CA . VAL A 1 87 ? 2.782 12.574 -0.140 1.00 97.00 87 VAL A CA 1
ATOM 671 C C . VAL A 1 87 ? 3.034 11.711 1.097 1.00 97.00 87 VAL A C 1
ATOM 673 O O . VAL A 1 87 ? 2.389 11.903 2.126 1.00 97.00 87 VAL A O 1
ATOM 676 N N . ILE A 1 88 ? 4.040 10.832 1.045 1.00 96.25 88 ILE A N 1
ATOM 677 C CA . ILE A 1 88 ? 4.528 10.067 2.198 1.00 96.25 88 ILE A CA 1
ATOM 678 C C . ILE A 1 88 ? 6.008 10.393 2.375 1.00 96.25 88 ILE A C 1
ATOM 680 O O . ILE A 1 88 ? 6.819 10.129 1.494 1.00 96.25 88 ILE A O 1
ATOM 684 N N . THR A 1 89 ? 6.370 10.961 3.516 1.00 97.62 89 THR A N 1
ATOM 685 C CA . THR A 1 89 ? 7.721 11.403 3.872 1.00 97.62 89 THR A CA 1
ATOM 686 C C . THR A 1 89 ? 8.174 10.724 5.154 1.00 97.62 89 THR A C 1
ATOM 688 O O . THR A 1 89 ? 7.368 10.204 5.921 1.00 97.62 89 THR A O 1
ATOM 691 N N . LYS A 1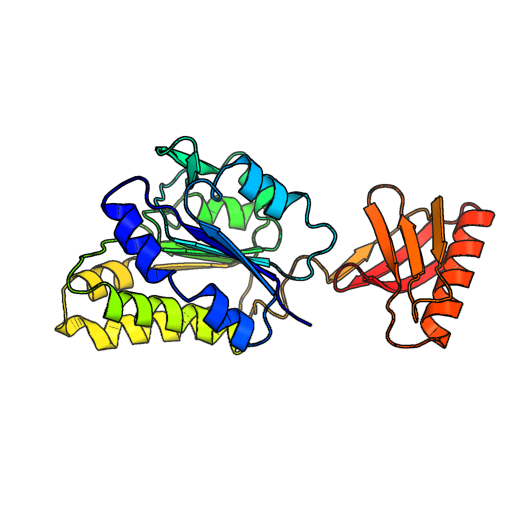 90 ? 9.470 10.781 5.474 1.00 96.00 90 LYS A N 1
ATOM 692 C CA . LYS A 1 90 ? 9.967 10.256 6.763 1.00 96.00 90 LYS A CA 1
ATOM 693 C C . LYS A 1 90 ? 9.319 10.926 7.984 1.00 96.00 90 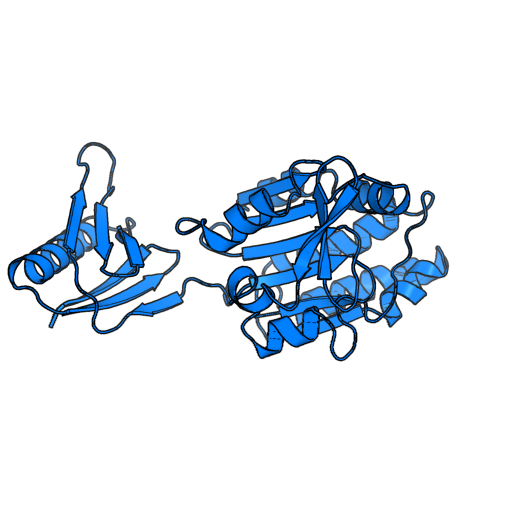LYS A C 1
ATOM 695 O O . LYS A 1 90 ? 9.240 10.307 9.051 1.00 96.00 90 LYS A O 1
ATOM 700 N N . THR A 1 91 ? 8.873 12.175 7.828 1.00 95.00 91 THR A N 1
ATOM 701 C CA . THR A 1 91 ? 8.248 12.966 8.893 1.00 95.00 91 THR A CA 1
ATOM 702 C C . THR A 1 91 ? 6.812 12.529 9.166 1.00 95.00 91 THR A C 1
ATOM 704 O O . THR A 1 91 ? 6.468 12.363 10.329 1.00 95.00 91 THR A O 1
ATOM 707 N N . ASN A 1 92 ? 6.004 12.259 8.133 1.00 94.06 92 ASN A N 1
ATOM 708 C CA . ASN A 1 92 ? 4.605 11.827 8.294 1.00 94.06 92 ASN A CA 1
ATOM 709 C C . ASN A 1 92 ? 4.407 10.296 8.210 1.00 94.06 92 ASN A C 1
ATOM 711 O O . ASN A 1 92 ? 3.308 9.794 8.440 1.00 94.06 92 ASN A O 1
ATOM 715 N N . ALA A 1 93 ? 5.474 9.548 7.907 1.00 90.69 93 ALA A N 1
ATOM 716 C CA . ALA A 1 93 ? 5.473 8.103 7.691 1.00 90.69 93 ALA A CA 1
ATOM 717 C C . ALA A 1 93 ? 4.748 7.315 8.782 1.00 90.69 93 ALA A C 1
ATOM 719 O O . ALA A 1 93 ? 3.984 6.408 8.472 1.00 90.69 93 ALA A O 1
ATOM 720 N N . GLU A 1 94 ? 4.996 7.627 10.051 1.00 88.38 94 GLU A N 1
ATOM 721 C CA . GLU A 1 94 ? 4.412 6.875 11.163 1.00 88.38 94 GLU A CA 1
ATOM 722 C C . GLU A 1 94 ? 2.891 6.935 11.158 1.00 88.38 94 GLU A C 1
ATOM 724 O O . GLU A 1 94 ? 2.219 5.910 11.224 1.00 88.38 94 GLU A O 1
ATOM 729 N N . GLU A 1 95 ? 2.362 8.146 11.046 1.00 86.50 95 GLU A N 1
ATOM 730 C CA . GLU A 1 95 ? 0.934 8.417 11.063 1.00 86.50 95 GLU A CA 1
ATOM 731 C C . GLU A 1 95 ? 0.257 7.790 9.836 1.00 86.50 95 GLU A C 1
ATOM 733 O O . GLU A 1 95 ? -0.692 7.001 9.948 1.00 86.50 95 GLU A O 1
ATOM 738 N N . LEU A 1 96 ? 0.825 8.060 8.656 1.00 89.62 96 LEU A N 1
ATOM 739 C CA . LEU A 1 96 ? 0.225 7.668 7.389 1.00 89.62 96 LEU A CA 1
ATOM 740 C C . LEU A 1 96 ? 0.365 6.173 7.096 1.00 89.62 96 LEU A C 1
ATOM 742 O O . LEU A 1 96 ? -0.542 5.598 6.505 1.00 89.62 96 LEU A O 1
ATOM 746 N N . THR A 1 97 ? 1.454 5.519 7.517 1.00 90.69 97 THR A N 1
ATOM 747 C CA . THR A 1 97 ? 1.779 4.138 7.099 1.00 90.69 97 THR A CA 1
ATOM 748 C C . THR A 1 97 ? 1.619 3.076 8.181 1.00 90.69 97 THR A C 1
ATOM 750 O O . THR A 1 97 ? 1.855 1.894 7.915 1.00 90.69 97 THR A O 1
ATOM 753 N N . LYS A 1 98 ? 1.150 3.450 9.379 1.00 87.25 98 LYS A N 1
ATOM 754 C CA . LYS A 1 98 ? 0.888 2.500 10.467 1.00 87.25 98 LYS A CA 1
ATOM 755 C C . LYS A 1 98 ? 0.049 1.315 10.010 1.00 87.25 98 LYS A C 1
ATOM 757 O O . LYS A 1 98 ? -1.054 1.519 9.515 1.00 87.25 98 LYS A O 1
ATOM 762 N N . GLU A 1 99 ? 0.567 0.104 10.211 1.00 86.19 99 GLU A N 1
ATOM 763 C CA . GLU A 1 99 ? -0.104 -1.174 9.930 1.00 86.19 99 GLU A CA 1
ATOM 764 C C . GLU A 1 99 ? -0.617 -1.296 8.478 1.00 86.19 99 GLU A C 1
ATOM 766 O O . GLU A 1 99 ? -1.628 -1.951 8.217 1.00 86.19 99 GLU A O 1
ATOM 771 N N . LEU A 1 100 ? 0.056 -0.629 7.530 1.00 90.81 100 LEU A N 1
ATOM 772 C CA . LEU A 1 100 ? -0.213 -0.758 6.096 1.00 90.81 100 LEU A CA 1
ATOM 773 C C . LEU A 1 100 ? 0.716 -1.774 5.442 1.00 90.81 100 LEU A C 1
ATOM 775 O O . LEU A 1 100 ? 1.832 -2.008 5.910 1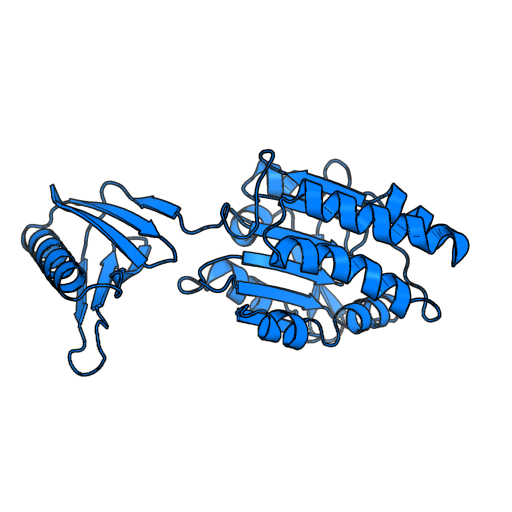.00 90.81 100 LEU A O 1
ATOM 779 N N . HIS A 1 101 ? 0.278 -2.285 4.297 1.00 94.38 101 HIS A N 1
ATOM 780 C CA . HIS A 1 101 ? 1.172 -2.867 3.306 1.00 94.38 101 HIS A CA 1
ATOM 781 C C . HIS A 1 101 ? 1.369 -1.852 2.187 1.00 94.38 101 HIS A C 1
ATOM 783 O O . HIS A 1 101 ? 0.394 -1.323 1.657 1.00 94.38 101 HIS A O 1
ATOM 789 N N . VAL A 1 102 ? 2.616 -1.575 1.830 1.00 96.38 102 VAL A N 1
ATOM 790 C CA . VAL A 1 102 ? 2.958 -0.623 0.778 1.00 96.38 102 VAL A CA 1
ATOM 791 C C . VAL A 1 102 ? 3.753 -1.334 -0.306 1.00 96.38 102 VAL A C 1
ATOM 793 O O . VAL A 1 102 ? 4.717 -2.048 -0.027 1.00 96.38 102 VAL A O 1
ATOM 796 N N . TYR A 1 103 ? 3.346 -1.120 -1.549 1.00 98.25 103 TYR A N 1
ATOM 797 C CA . TYR A 1 103 ? 4.115 -1.440 -2.735 1.00 98.25 103 TYR A CA 1
ATOM 798 C C . TYR A 1 103 ? 4.378 -0.161 -3.518 1.00 98.25 103 TYR A C 1
ATOM 800 O O . TYR A 1 103 ? 3.445 0.581 -3.817 1.00 98.25 103 TYR A O 1
ATOM 808 N N . THR A 1 104 ? 5.634 0.085 -3.875 1.00 97.88 104 THR A N 1
ATOM 809 C CA . THR A 1 104 ? 6.022 1.212 -4.717 1.00 97.88 104 THR A CA 1
ATOM 810 C C . THR A 1 104 ? 6.770 0.738 -5.954 1.00 97.88 104 THR A C 1
ATOM 812 O O . THR A 1 104 ? 7.821 0.099 -5.875 1.00 97.88 104 THR A O 1
ATOM 815 N N . PHE A 1 105 ? 6.271 1.125 -7.123 1.00 97.88 105 PHE A N 1
ATOM 816 C CA . PHE A 1 105 ? 7.063 1.194 -8.340 1.00 97.88 105 PHE A CA 1
ATOM 817 C C . PHE A 1 105 ? 7.634 2.610 -8.467 1.00 97.88 105 PHE A C 1
ATOM 819 O O . PHE A 1 105 ? 7.112 3.438 -9.204 1.00 97.88 105 PHE A O 1
ATOM 826 N N . ALA A 1 106 ? 8.653 2.893 -7.648 1.00 97.12 106 ALA A N 1
ATOM 827 C CA . ALA A 1 106 ? 9.235 4.222 -7.478 1.00 97.12 106 ALA A CA 1
ATOM 828 C C . ALA A 1 106 ? 10.711 4.146 -7.057 1.00 97.12 106 ALA A C 1
ATOM 830 O O . ALA A 1 106 ? 11.104 3.260 -6.286 1.00 97.12 106 ALA A O 1
ATOM 831 N N . CYS A 1 107 ? 11.507 5.112 -7.516 1.00 97.44 107 CYS A N 1
ATOM 832 C CA . CYS A 1 107 ? 12.952 5.181 -7.294 1.00 97.44 107 CYS A CA 1
ATOM 833 C C . CYS A 1 107 ? 13.336 5.180 -5.806 1.00 97.44 107 CYS A C 1
ATOM 835 O O . CYS A 1 107 ? 12.794 5.949 -5.015 1.00 97.44 107 CYS A O 1
ATOM 837 N N . SER A 1 108 ? 14.311 4.350 -5.430 1.00 97.62 108 SER A N 1
ATOM 838 C CA . SER A 1 108 ? 15.066 4.427 -4.164 1.00 97.62 108 SER A CA 1
ATOM 839 C C . SER A 1 108 ? 14.244 4.450 -2.864 1.00 97.62 108 SER A C 1
ATOM 841 O O . SER A 1 108 ? 14.758 4.811 -1.805 1.00 97.62 108 SER A O 1
ATOM 843 N N . THR A 1 109 ? 12.972 4.054 -2.904 1.00 98.19 109 THR A N 1
ATOM 844 C CA . THR A 1 109 ? 12.085 4.096 -1.732 1.00 98.19 109 THR A CA 1
ATOM 845 C C . THR A 1 109 ? 12.449 3.045 -0.684 1.00 98.19 109 THR A C 1
ATOM 847 O O . THR A 1 109 ? 12.195 3.252 0.500 1.00 98.19 109 THR A O 1
ATOM 850 N N . SER A 1 110 ? 13.086 1.940 -1.085 1.00 98.06 110 SER A N 1
ATOM 851 C CA . SER A 1 110 ? 13.439 0.817 -0.205 1.00 98.06 110 SER A CA 1
ATOM 852 C C . SER A 1 110 ? 14.943 0.727 0.087 1.00 98.06 110 SER A C 1
ATOM 854 O O . SER A 1 110 ? 15.385 -0.232 0.714 1.00 98.06 110 SER A O 1
ATOM 856 N N . GLY A 1 111 ? 15.753 1.712 -0.319 1.00 97.38 111 GLY A N 1
ATOM 857 C CA . GLY A 1 111 ? 17.186 1.753 0.005 1.00 97.38 111 GLY A CA 1
ATOM 858 C C . GLY A 1 111 ? 17.471 1.768 1.516 1.00 97.38 111 GLY A C 1
ATOM 859 O O . GLY A 1 111 ? 16.566 1.922 2.343 1.00 97.38 111 GLY A O 1
ATOM 860 N N . ASN A 1 112 ? 18.734 1.580 1.899 1.00 97.56 112 ASN A N 1
ATOM 861 C CA . ASN A 1 112 ? 19.130 1.669 3.307 1.00 97.56 112 ASN A CA 1
ATOM 862 C C . ASN A 1 112 ? 18.929 3.092 3.828 1.00 97.56 112 ASN A C 1
ATOM 864 O O . ASN A 1 112 ? 19.245 4.061 3.141 1.00 97.56 112 ASN A O 1
ATOM 868 N N . ASN A 1 113 ? 18.385 3.208 5.038 1.00 96.38 113 ASN A N 1
ATOM 869 C CA . ASN A 1 113 ? 17.955 4.468 5.641 1.00 96.38 113 ASN A CA 1
ATOM 870 C C . ASN A 1 113 ? 16.929 5.237 4.795 1.00 96.38 113 ASN A C 1
ATOM 872 O O . ASN A 1 113 ? 16.795 6.447 4.971 1.00 96.38 113 ASN A O 1
ATOM 876 N N . CYS A 1 114 ? 16.205 4.584 3.884 1.00 98.00 114 CYS A N 1
ATOM 877 C CA . CYS A 1 114 ? 15.170 5.230 3.081 1.00 98.00 114 CYS A CA 1
ATOM 878 C C . CYS A 1 114 ? 13.775 5.078 3.684 1.00 98.00 114 CYS A C 1
ATOM 880 O O . CYS A 1 114 ? 13.581 4.381 4.681 1.00 98.00 114 CYS A O 1
ATOM 882 N N . ILE A 1 115 ? 12.797 5.756 3.081 1.00 97.69 115 ILE A N 1
ATOM 883 C CA . ILE A 1 115 ? 11.413 5.821 3.560 1.00 97.69 115 ILE A CA 1
ATOM 884 C C . ILE A 1 115 ? 10.820 4.437 3.868 1.00 97.69 115 ILE A C 1
ATOM 886 O O . ILE A 1 115 ? 10.165 4.270 4.894 1.00 97.69 115 ILE A O 1
ATOM 890 N N . GLY A 1 116 ? 11.120 3.422 3.058 1.00 97.56 116 GLY A N 1
ATOM 891 C CA . GLY A 1 116 ? 10.680 2.048 3.276 1.00 97.56 116 GLY A CA 1
ATOM 892 C C . GLY A 1 116 ? 11.276 1.398 4.525 1.00 97.56 116 GLY A C 1
ATOM 893 O O . GLY A 1 116 ? 10.588 0.647 5.199 1.00 97.56 116 GLY A O 1
ATOM 894 N N . GLN A 1 117 ? 12.523 1.702 4.894 1.00 97.81 117 GLN A N 1
ATOM 895 C CA . GLN A 1 117 ? 13.087 1.242 6.169 1.00 97.81 117 GLN A CA 1
ATOM 896 C C . GLN A 1 117 ? 12.480 2.020 7.342 1.00 97.81 117 GLN A C 1
ATOM 898 O O . GLN A 1 117 ? 11.980 1.414 8.289 1.00 97.81 117 GLN A O 1
ATOM 903 N N . THR A 1 118 ? 12.449 3.353 7.239 1.00 96.75 118 THR A N 1
ATOM 904 C CA . THR A 1 118 ? 11.921 4.233 8.292 1.00 96.75 118 THR A CA 1
ATOM 905 C C . THR A 1 118 ? 10.467 3.906 8.641 1.00 96.75 118 THR A C 1
ATOM 907 O O . THR A 1 118 ? 10.085 3.914 9.805 1.00 96.75 118 THR A O 1
ATOM 910 N N . THR A 1 119 ? 9.627 3.614 7.649 1.00 95.12 119 THR A N 1
ATOM 911 C CA . THR A 1 119 ? 8.208 3.288 7.873 1.00 95.12 119 THR A CA 1
ATOM 912 C C . THR A 1 119 ? 8.035 1.955 8.600 1.00 95.12 119 THR A C 1
ATOM 914 O O . THR A 1 119 ? 7.192 1.867 9.494 1.00 95.12 119 THR A O 1
ATOM 917 N N . ILE A 1 120 ? 8.843 0.939 8.276 1.00 96.56 120 ILE A N 1
ATOM 918 C CA . ILE A 1 120 ? 8.825 -0.376 8.940 1.00 96.56 120 ILE A CA 1
ATOM 919 C C . ILE A 1 120 ? 9.219 -0.265 10.410 1.00 96.56 120 ILE A C 1
ATOM 921 O O . ILE A 1 120 ? 8.516 -0.808 11.263 1.00 96.56 120 ILE A O 1
ATOM 925 N N . GLU A 1 121 ? 10.297 0.468 10.698 1.00 95.69 121 GLU A N 1
ATOM 926 C CA . GLU A 1 121 ? 10.786 0.705 12.064 1.00 95.69 121 GLU A CA 1
ATOM 927 C C . GLU A 1 121 ? 9.738 1.410 12.931 1.00 95.69 121 GLU A C 1
ATOM 929 O O . GLU A 1 121 ? 9.615 1.109 14.115 1.00 95.69 121 GLU A O 1
ATOM 934 N N . LYS A 1 122 ? 8.945 2.312 12.340 1.00 90.00 122 LYS A N 1
ATOM 935 C CA . LYS A 1 122 ? 7.914 3.048 13.073 1.00 90.00 122 LYS A CA 1
ATOM 936 C C . LYS A 1 122 ? 6.634 2.241 13.255 1.00 90.00 122 LYS A C 1
ATOM 938 O O . LYS A 1 122 ? 6.181 2.054 14.381 1.00 90.00 122 LYS A O 1
ATOM 943 N N . SER A 1 123 ? 6.005 1.770 12.176 1.00 85.81 123 SER A N 1
ATOM 944 C CA . SER A 1 123 ? 4.720 1.067 12.320 1.00 85.81 123 SER A CA 1
ATOM 945 C C . SER A 1 123 ? 4.154 0.370 11.074 1.00 85.81 123 SER A C 1
ATOM 947 O O . SER A 1 123 ? 3.180 -0.373 11.223 1.00 85.81 123 SER A O 1
ATOM 949 N N . CYS A 1 124 ? 4.732 0.526 9.885 1.00 92.88 124 CYS A N 1
ATOM 950 C CA . CYS A 1 124 ? 4.277 -0.132 8.656 1.00 92.88 124 CYS A CA 1
ATOM 951 C C . CYS A 1 124 ? 4.466 -1.657 8.717 1.00 92.88 124 CYS A C 1
ATOM 953 O O . CYS A 1 124 ? 5.444 -2.127 9.292 1.00 92.88 124 CYS A O 1
ATOM 955 N N . ASN A 1 125 ? 3.541 -2.446 8.158 1.00 93.56 125 ASN A N 1
ATOM 956 C CA . ASN A 1 125 ? 3.663 -3.910 8.162 1.00 93.56 125 ASN A CA 1
ATOM 957 C C . ASN A 1 125 ? 4.658 -4.384 7.109 1.00 93.56 125 ASN A C 1
ATOM 959 O O . ASN A 1 125 ? 5.511 -5.229 7.399 1.00 93.56 125 ASN A O 1
ATOM 963 N N . SER A 1 126 ? 4.574 -3.831 5.899 1.00 96.81 126 SER A N 1
ATOM 964 C CA . SER A 1 126 ? 5.527 -4.127 4.834 1.00 96.81 126 SER A CA 1
ATOM 965 C C . SER A 1 126 ? 5.694 -2.989 3.843 1.00 96.81 126 SER A C 1
ATOM 967 O O . SER A 1 126 ? 4.749 -2.261 3.559 1.00 96.81 126 SER A O 1
ATOM 969 N N . TRP A 1 127 ? 6.875 -2.934 3.239 1.00 98.12 127 TRP A N 1
ATOM 970 C CA . TRP A 1 127 ? 7.220 -2.038 2.153 1.00 98.12 127 TRP A CA 1
ATOM 971 C C . TRP A 1 127 ? 8.008 -2.814 1.099 1.00 98.12 127 TRP A C 1
ATOM 973 O O . TRP A 1 127 ? 9.161 -3.182 1.329 1.00 98.12 127 TRP A O 1
ATOM 983 N N . LEU A 1 128 ? 7.404 -3.069 -0.058 1.00 98.56 128 LEU A N 1
ATOM 984 C CA . LEU A 1 128 ? 8.129 -3.528 -1.238 1.00 98.56 128 LEU A CA 1
ATOM 985 C C . LEU A 1 128 ? 8.404 -2.327 -2.138 1.00 98.56 128 LEU A C 1
ATOM 987 O O . LEU A 1 128 ? 7.478 -1.645 -2.561 1.00 98.56 128 LEU A O 1
ATOM 991 N N . GLY A 1 129 ? 9.672 -2.101 -2.452 1.00 98.31 129 GLY A N 1
ATOM 992 C CA . GLY A 1 129 ? 10.091 -1.060 -3.382 1.00 98.31 129 GLY A CA 1
ATOM 993 C C . GLY A 1 129 ? 11.471 -1.365 -3.944 1.00 98.31 129 GLY A C 1
ATOM 994 O O . GLY A 1 129 ? 11.897 -2.522 -3.955 1.00 98.31 129 GLY A O 1
ATOM 995 N N . TYR A 1 130 ? 12.178 -0.321 -4.366 1.00 98.50 130 TYR A N 1
ATOM 996 C CA . TYR A 1 130 ? 13.477 -0.446 -5.024 1.00 98.50 130 TYR A CA 1
ATOM 997 C C . TYR A 1 130 ? 14.571 0.268 -4.231 1.00 98.50 130 TYR A C 1
ATOM 999 O O . TYR A 1 130 ? 14.325 1.315 -3.626 1.00 98.50 130 TYR A O 1
ATOM 1007 N N . THR A 1 131 ? 15.767 -0.316 -4.188 1.00 98.50 131 THR A N 1
ATOM 1008 C CA . THR A 1 131 ? 16.925 0.225 -3.452 1.00 98.50 131 THR A CA 1
ATOM 1009 C C . THR A 1 131 ? 17.612 1.388 -4.162 1.00 98.50 131 THR A C 1
ATOM 1011 O O . THR A 1 131 ? 18.293 2.181 -3.521 1.00 98.50 131 THR A O 1
ATOM 1014 N N . GLU A 1 132 ? 17.385 1.511 -5.464 1.00 97.69 132 GLU A N 1
ATOM 1015 C CA . GLU A 1 132 ? 17.988 2.468 -6.391 1.00 97.69 132 GLU A CA 1
ATOM 1016 C C . GLU A 1 132 ? 16.904 3.009 -7.346 1.00 97.69 132 GLU A C 1
ATOM 1018 O O . GLU A 1 132 ? 15.742 2.584 -7.245 1.00 97.69 132 GLU A O 1
ATOM 1023 N N . PRO A 1 133 ? 17.233 3.946 -8.261 1.00 97.00 133 PRO A N 1
ATOM 1024 C CA . PRO A 1 133 ? 16.310 4.356 -9.310 1.00 97.00 133 PRO A CA 1
ATOM 1025 C C . PRO A 1 133 ? 15.707 3.164 -10.056 1.00 97.00 133 PRO A C 1
ATOM 1027 O O . PRO A 1 133 ? 16.340 2.119 -10.191 1.00 97.00 133 PRO A O 1
ATOM 1030 N N . VAL A 1 134 ? 14.472 3.321 -10.527 1.00 95.50 134 VAL A N 1
ATOM 1031 C CA . VAL A 1 134 ? 13.800 2.345 -11.394 1.00 95.50 134 VAL A CA 1
ATOM 1032 C C . VAL A 1 134 ? 13.738 2.896 -12.803 1.00 95.50 134 VAL A C 1
ATOM 1034 O O . VAL A 1 134 ? 13.562 4.099 -12.988 1.00 95.50 134 VAL A O 1
ATOM 1037 N N . TYR A 1 135 ? 13.842 2.021 -13.798 1.00 94.69 135 TYR A N 1
ATOM 1038 C CA . TYR A 1 135 ? 13.700 2.430 -15.190 1.00 94.69 135 TYR A CA 1
ATOM 1039 C C . TYR A 1 135 ? 12.401 1.923 -15.798 1.00 94.69 135 TYR A C 1
ATOM 1041 O O . TYR A 1 135 ? 11.995 0.773 -15.600 1.00 94.69 135 TYR A O 1
ATOM 1049 N N . VAL A 1 136 ? 11.798 2.797 -16.602 1.00 91.44 136 VAL A N 1
ATOM 1050 C CA . VAL A 1 136 ? 10.675 2.500 -17.487 1.00 91.44 136 VAL A CA 1
ATOM 1051 C C . VAL A 1 136 ? 11.039 2.976 -18.883 1.00 91.44 136 VAL A C 1
ATOM 1053 O O . VAL A 1 136 ? 11.658 4.026 -19.038 1.00 91.44 136 VAL A O 1
ATOM 1056 N N . ILE A 1 137 ? 10.654 2.207 -19.900 1.00 87.44 137 ILE A N 1
ATOM 1057 C CA . ILE A 1 137 ? 10.795 2.610 -21.300 1.00 87.44 137 ILE A CA 1
ATOM 1058 C C . ILE A 1 137 ? 9.474 2.416 -22.033 1.00 87.44 137 ILE A C 1
ATOM 1060 O O . ILE A 1 137 ? 8.797 1.398 -21.857 1.00 87.44 137 ILE A O 1
ATOM 1064 N N . ALA A 1 138 ? 9.149 3.375 -22.898 1.00 85.44 138 ALA A N 1
ATOM 1065 C CA . ALA A 1 138 ? 7.901 3.411 -23.654 1.00 85.44 138 ALA A CA 1
ATOM 1066 C C . ALA A 1 138 ? 7.643 2.118 -24.441 1.00 85.44 138 ALA A C 1
ATOM 1068 O O . ALA A 1 138 ? 6.541 1.592 -24.428 1.00 85.44 138 ALA A O 1
ATOM 1069 N N . SER A 1 139 ? 8.660 1.532 -25.077 1.00 86.44 139 SER A N 1
ATOM 1070 C CA . SER A 1 139 ? 8.483 0.329 -25.904 1.00 86.44 139 SER A CA 1
ATOM 1071 C C . SER A 1 139 ? 8.251 -0.963 -25.110 1.00 86.44 139 SER A C 1
ATOM 1073 O O . SER A 1 139 ? 7.930 -1.989 -25.709 1.00 86.44 139 SER A O 1
ATOM 1075 N N . LYS A 1 140 ? 8.425 -0.951 -23.779 1.00 88.88 140 LYS A N 1
ATOM 1076 C CA . LYS A 1 140 ? 8.313 -2.140 -22.912 1.00 88.88 140 LYS A CA 1
ATOM 1077 C C . LYS A 1 140 ? 7.413 -1.923 -21.691 1.00 88.88 140 LYS A C 1
ATOM 1079 O O . LYS A 1 140 ? 7.476 -2.719 -20.753 1.00 88.88 140 LYS A O 1
ATOM 1084 N N . TYR A 1 141 ? 6.562 -0.895 -21.694 1.00 87.06 141 TYR A N 1
ATOM 1085 C CA . TYR A 1 141 ? 5.673 -0.634 -20.556 1.00 87.06 141 TYR A CA 1
ATOM 1086 C C . TYR A 1 141 ? 4.678 -1.781 -20.318 1.00 87.06 141 TYR A C 1
ATOM 1088 O O . TYR A 1 141 ? 4.423 -2.112 -19.168 1.00 87.06 141 TYR A O 1
ATOM 1096 N N . MET A 1 142 ? 4.179 -2.440 -21.373 1.00 94.25 142 MET A N 1
ATOM 1097 C CA . MET A 1 142 ? 3.234 -3.560 -21.242 1.00 94.25 142 MET A CA 1
ATOM 1098 C C . MET A 1 142 ? 3.849 -4.786 -20.540 1.00 94.25 142 MET A C 1
ATOM 1100 O O . MET A 1 142 ? 3.318 -5.196 -19.510 1.00 94.25 142 MET A O 1
ATOM 1104 N N . PRO A 1 143 ? 5.006 -5.338 -20.968 1.00 96.44 143 PRO A N 1
ATOM 1105 C CA . PRO A 1 143 ? 5.625 -6.430 -20.216 1.00 96.44 143 PRO A CA 1
ATOM 1106 C C . PRO A 1 143 ? 6.030 -6.035 -18.786 1.00 96.44 143 PRO A C 1
ATOM 1108 O O . PRO A 1 143 ? 6.013 -6.869 -17.884 1.00 96.44 143 PRO A O 1
ATOM 1111 N N . LEU A 1 144 ? 6.383 -4.766 -18.550 1.00 96.62 144 LEU A N 1
ATOM 1112 C CA . LEU A 1 144 ? 6.661 -4.267 -17.200 1.00 96.62 144 LEU A CA 1
ATOM 1113 C C . LEU A 1 144 ? 5.388 -4.178 -16.343 1.00 96.62 144 LEU A C 1
ATOM 1115 O O . LEU A 1 144 ? 5.413 -4.559 -15.173 1.00 96.62 144 LEU A O 1
ATOM 1119 N N . LYS A 1 145 ? 4.270 -3.747 -16.933 1.00 96.88 145 LYS A N 1
ATOM 1120 C CA . LYS A 1 145 ? 2.942 -3.763 -16.318 1.00 96.88 145 LYS A CA 1
ATOM 1121 C C . LYS A 1 145 ? 2.566 -5.171 -15.878 1.00 96.88 145 LYS A C 1
ATOM 1123 O O . LYS A 1 145 ? 2.187 -5.348 -14.728 1.00 96.88 145 LYS A O 1
ATOM 1128 N N . GLU A 1 146 ? 2.761 -6.173 -16.732 1.00 97.44 146 GLU A N 1
ATOM 1129 C CA . GLU A 1 146 ? 2.510 -7.580 -16.393 1.00 97.44 146 GLU A CA 1
ATOM 1130 C C . GLU A 1 146 ? 3.364 -8.063 -15.210 1.00 97.44 146 GLU A C 1
ATOM 1132 O O . GLU A 1 146 ? 2.847 -8.746 -14.324 1.00 97.44 146 GLU A O 1
ATOM 1137 N N . CYS A 1 147 ? 4.648 -7.679 -15.140 1.00 98.19 147 CYS A N 1
ATOM 1138 C CA . CYS A 1 147 ? 5.473 -7.964 -13.960 1.00 98.19 147 CYS A CA 1
ATOM 1139 C C . CYS A 1 147 ? 4.843 -7.380 -12.698 1.00 98.19 147 CYS A C 1
ATOM 1141 O O . CYS A 1 147 ? 4.624 -8.094 -11.723 1.00 98.19 147 CYS A O 1
ATOM 1143 N N . ILE A 1 148 ? 4.545 -6.084 -12.718 1.00 97.75 148 ILE A N 1
ATOM 1144 C CA . ILE A 1 148 ? 4.032 -5.353 -11.558 1.00 97.75 148 ILE A CA 1
ATOM 1145 C C . ILE A 1 148 ? 2.674 -5.908 -11.119 1.00 97.75 148 ILE A C 1
ATOM 1147 O O . ILE A 1 148 ? 2.454 -6.161 -9.935 1.00 97.75 148 ILE A O 1
ATOM 1151 N N . TRP A 1 149 ? 1.787 -6.173 -12.076 1.00 98.19 149 TRP A N 1
ATOM 1152 C CA . TRP A 1 149 ? 0.470 -6.743 -11.819 1.00 98.19 149 TRP A CA 1
ATOM 1153 C C . TRP A 1 149 ? 0.562 -8.160 -11.256 1.00 98.19 149 TRP A C 1
ATOM 1155 O O . TRP A 1 149 ? -0.234 -8.492 -10.386 1.00 98.19 149 TRP A O 1
ATOM 1165 N N . SER A 1 150 ? 1.568 -8.959 -11.634 1.00 98.56 150 SER A N 1
ATOM 1166 C CA . SER A 1 150 ? 1.753 -10.302 -11.061 1.00 98.56 150 SER A CA 1
ATOM 1167 C C . SER A 1 150 ? 1.959 -10.288 -9.538 1.00 98.56 150 SER A C 1
ATOM 1169 O O . SER A 1 150 ? 1.465 -11.174 -8.841 1.00 98.56 150 SER A O 1
ATOM 1171 N N . TYR A 1 151 ? 2.625 -9.256 -9.003 1.00 98.50 151 TYR A N 1
ATOM 1172 C CA . TYR A 1 151 ? 2.769 -9.063 -7.558 1.00 98.50 151 TYR A CA 1
ATOM 1173 C C . TYR A 1 151 ? 1.419 -8.766 -6.905 1.00 98.50 151 TYR A C 1
ATOM 1175 O O . TYR A 1 151 ? 1.030 -9.403 -5.927 1.00 98.50 151 TYR A O 1
ATOM 1183 N N . ILE A 1 152 ? 0.701 -7.797 -7.472 1.00 97.44 152 ILE A N 1
ATOM 1184 C CA . ILE A 1 152 ? -0.586 -7.324 -6.960 1.00 97.44 152 ILE A CA 1
ATOM 1185 C C . ILE A 1 152 ? -1.623 -8.453 -7.006 1.00 97.44 152 ILE A C 1
ATOM 1187 O O . ILE A 1 152 ? -2.351 -8.665 -6.038 1.00 97.44 152 ILE A O 1
ATOM 1191 N N . ASP A 1 153 ? -1.626 -9.238 -8.081 1.00 97.06 153 ASP A N 1
ATOM 1192 C CA . ASP A 1 153 ? -2.475 -10.412 -8.243 1.00 97.06 153 ASP A CA 1
ATOM 1193 C C . ASP A 1 153 ? -2.165 -11.510 -7.236 1.00 97.06 153 ASP A C 1
ATOM 1195 O O . ASP A 1 153 ? -3.087 -12.125 -6.701 1.00 97.06 153 ASP A O 1
ATOM 1199 N N . ALA A 1 154 ? -0.888 -11.745 -6.938 1.00 97.94 154 ALA A N 1
ATOM 1200 C CA . ALA A 1 154 ? -0.503 -12.701 -5.913 1.00 97.94 154 ALA A CA 1
ATOM 1201 C C . ALA A 1 154 ? -0.998 -12.265 -4.525 1.00 97.94 154 ALA A C 1
ATOM 1203 O O . ALA A 1 154 ? -1.571 -13.078 -3.797 1.00 97.94 154 ALA A O 1
ATOM 1204 N N . LEU A 1 155 ? -0.840 -10.983 -4.175 1.00 95.50 155 LEU A N 1
ATOM 1205 C CA . LEU A 1 155 ? -1.371 -10.441 -2.921 1.00 95.50 155 LEU A CA 1
ATOM 1206 C C . LEU A 1 155 ? -2.897 -10.571 -2.852 1.00 95.50 155 LEU A C 1
ATOM 1208 O O . LEU A 1 155 ? -3.432 -11.034 -1.844 1.00 95.50 155 LEU A O 1
ATOM 1212 N N . ALA A 1 156 ? -3.588 -10.214 -3.936 1.00 91.50 156 ALA A N 1
ATOM 1213 C CA . ALA A 1 156 ? -5.034 -10.359 -4.063 1.00 91.50 156 ALA A CA 1
ATOM 1214 C C . ALA A 1 156 ? -5.483 -11.830 -3.929 1.00 91.50 156 ALA A C 1
ATOM 1216 O O . ALA A 1 156 ? -6.468 -12.150 -3.274 1.00 91.50 156 ALA A O 1
ATOM 1217 N N . ALA A 1 157 ? -4.706 -12.778 -4.449 1.00 91.06 157 ALA A N 1
ATOM 1218 C CA . ALA A 1 157 ? -4.969 -14.207 -4.277 1.00 91.06 157 ALA A CA 1
ATOM 1219 C C . ALA A 1 157 ? -4.684 -14.731 -2.849 1.00 91.06 157 ALA A C 1
ATOM 1221 O O . ALA A 1 157 ? -4.737 -15.938 -2.614 1.00 91.06 157 ALA A O 1
ATOM 1222 N N . GLY A 1 158 ? -4.353 -13.855 -1.893 1.00 91.00 158 GLY A N 1
ATOM 1223 C CA . GLY A 1 158 ? -4.089 -14.215 -0.501 1.00 91.00 158 GLY A CA 1
ATOM 1224 C C . GLY A 1 158 ? -2.729 -14.864 -0.268 1.00 91.00 158 GLY A C 1
ATOM 1225 O O . GLY A 1 158 ? -2.521 -15.474 0.780 1.00 91.00 158 GLY A O 1
ATOM 1226 N N . LYS A 1 159 ? -1.798 -14.743 -1.222 1.00 95.69 159 LYS A N 1
ATOM 1227 C CA . LYS A 1 159 ? -0.415 -15.182 -1.027 1.00 95.69 159 LYS A CA 1
ATOM 1228 C C . LYS A 1 159 ? 0.263 -14.346 0.055 1.00 95.69 159 LYS A C 1
ATOM 1230 O O . LYS A 1 159 ? -0.078 -13.179 0.272 1.00 95.69 159 LYS A O 1
ATOM 1235 N N . THR A 1 160 ? 1.256 -14.940 0.712 1.00 96.50 160 THR A N 1
ATOM 1236 C CA . THR A 1 160 ? 2.112 -14.176 1.624 1.00 96.50 160 THR A CA 1
ATOM 1237 C C . THR A 1 160 ? 2.950 -13.163 0.847 1.00 96.50 160 THR A C 1
ATOM 1239 O O . THR A 1 160 ? 3.153 -13.299 -0.364 1.00 96.50 160 THR A O 1
ATOM 1242 N N . LEU A 1 161 ? 3.478 -12.154 1.539 1.00 97.25 161 LEU A N 1
ATOM 1243 C CA . LEU A 1 161 ? 4.346 -11.146 0.924 1.00 97.25 161 LEU A CA 1
ATOM 1244 C C . LEU A 1 161 ? 5.560 -11.765 0.214 1.00 97.25 161 LEU A C 1
ATOM 1246 O O . LEU A 1 161 ? 5.938 -11.302 -0.858 1.00 97.25 161 LEU A O 1
ATOM 1250 N N . GLU A 1 162 ? 6.144 -12.823 0.781 1.00 98.25 162 GLU A N 1
ATOM 1251 C CA . GLU A 1 162 ? 7.276 -13.556 0.200 1.00 98.25 162 GLU A CA 1
ATOM 1252 C C . GLU A 1 162 ? 6.891 -14.307 -1.067 1.00 98.25 162 GLU A C 1
ATOM 1254 O O . GLU A 1 162 ? 7.620 -14.283 -2.055 1.00 98.25 162 GLU A O 1
ATOM 1259 N N . GLN A 1 163 ? 5.739 -14.975 -1.044 1.00 98.50 163 GLN A N 1
ATOM 1260 C CA . GLN A 1 163 ? 5.226 -15.687 -2.208 1.00 98.50 163 GLN A CA 1
ATOM 1261 C C . GLN A 1 163 ? 4.919 -14.707 -3.345 1.00 98.50 163 GLN A C 1
ATOM 1263 O O . GLN A 1 163 ? 5.273 -14.969 -4.494 1.00 98.50 163 GLN A O 1
ATOM 1268 N N . ALA A 1 164 ? 4.312 -13.561 -3.026 1.00 98.56 164 ALA A N 1
ATOM 1269 C CA . ALA A 1 164 ? 4.062 -12.506 -3.997 1.00 98.56 164 ALA A CA 1
ATOM 1270 C C . ALA A 1 164 ? 5.373 -11.917 -4.547 1.00 98.56 164 ALA A C 1
ATOM 1272 O O . ALA A 1 164 ? 5.514 -11.775 -5.761 1.00 98.56 164 ALA A O 1
ATOM 1273 N N . GLU A 1 165 ? 6.365 -11.637 -3.693 1.00 98.69 165 GLU A N 1
ATOM 1274 C CA . GLU A 1 165 ? 7.690 -11.171 -4.129 1.00 98.69 165 GLU A CA 1
ATOM 1275 C C . GLU A 1 165 ? 8.374 -12.195 -5.048 1.00 98.69 165 GLU A C 1
ATOM 1277 O O . GLU A 1 165 ? 8.935 -11.823 -6.079 1.00 98.69 165 GLU A O 1
ATOM 1282 N N . ALA A 1 166 ? 8.304 -13.487 -4.722 1.00 98.75 166 ALA A N 1
ATOM 1283 C CA . ALA A 1 166 ? 8.864 -14.545 -5.556 1.00 98.75 166 ALA A CA 1
ATOM 1284 C C . ALA A 1 166 ? 8.206 -14.590 -6.947 1.00 98.75 166 ALA A C 1
ATOM 1286 O O . ALA A 1 166 ? 8.909 -14.730 -7.949 1.00 98.75 166 ALA A O 1
ATOM 1287 N N . ILE A 1 167 ? 6.882 -14.409 -7.019 1.00 98.81 167 ILE A N 1
ATOM 1288 C CA . ILE A 1 167 ? 6.133 -14.315 -8.283 1.00 98.81 167 ILE A CA 1
ATOM 1289 C C . ILE A 1 167 ? 6.585 -13.095 -9.092 1.00 98.81 167 ILE A C 1
ATOM 1291 O O . ILE A 1 167 ? 6.902 -13.241 -10.272 1.00 98.81 167 ILE A O 1
ATOM 1295 N N . LEU A 1 168 ? 6.720 -11.927 -8.456 1.00 98.69 168 LEU A N 1
ATOM 1296 C CA . LEU A 1 168 ? 7.235 -10.719 -9.106 1.00 98.69 168 LEU A CA 1
ATOM 1297 C C . LEU A 1 168 ? 8.641 -10.934 -9.673 1.00 98.69 168 LEU A C 1
ATOM 1299 O O . LEU A 1 168 ? 8.919 -10.612 -10.829 1.00 98.69 168 LEU A O 1
ATOM 1303 N N . ARG A 1 169 ? 9.542 -11.497 -8.861 1.00 98.69 169 ARG A N 1
ATOM 1304 C CA . ARG A 1 169 ? 10.920 -11.780 -9.276 1.00 98.69 169 ARG A CA 1
ATOM 1305 C C . ARG A 1 169 ? 10.957 -12.760 -10.438 1.00 98.69 169 ARG A C 1
ATOM 1307 O O . ARG A 1 169 ? 11.734 -12.557 -11.368 1.00 98.69 169 ARG A O 1
ATOM 1314 N N . LYS A 1 170 ? 10.107 -13.790 -10.419 1.00 98.69 170 LYS A N 1
ATOM 1315 C CA . LYS A 1 170 ? 9.967 -14.718 -11.542 1.00 98.69 170 LYS A CA 1
ATOM 1316 C C . LYS A 1 170 ? 9.485 -13.990 -12.800 1.00 98.69 170 LYS A C 1
ATOM 1318 O O . LYS A 1 170 ? 10.120 -14.131 -13.838 1.00 98.69 170 LYS A O 1
ATOM 1323 N N . ALA A 1 171 ? 8.446 -13.160 -12.698 1.00 98.56 171 ALA A N 1
ATOM 1324 C CA . ALA A 1 171 ? 7.918 -12.410 -13.836 1.00 98.56 171 ALA A CA 1
ATOM 1325 C C . ALA A 1 171 ? 8.978 -11.501 -14.482 1.00 98.56 171 ALA A C 1
ATOM 1327 O O . ALA A 1 171 ? 9.051 -11.415 -15.710 1.00 98.56 171 ALA A O 1
ATOM 1328 N N . TYR A 1 172 ? 9.844 -10.881 -13.674 1.00 98.62 172 TYR A N 1
ATOM 1329 C CA . TYR A 1 172 ? 11.007 -10.160 -14.185 1.00 98.62 172 TYR A CA 1
ATOM 1330 C C . TYR A 1 172 ? 12.014 -11.075 -14.889 1.00 98.62 172 TYR A C 1
ATOM 1332 O O . TYR A 1 172 ? 12.419 -10.764 -16.008 1.00 98.62 172 TYR A O 1
ATOM 1340 N N . LYS A 1 173 ? 12.417 -12.188 -14.258 1.00 98.56 173 LYS A N 1
ATOM 1341 C CA . LYS A 1 173 ? 13.391 -13.145 -14.819 1.00 98.56 173 LYS A CA 1
ATOM 1342 C C . LYS A 1 173 ? 12.954 -13.690 -16.173 1.00 98.56 173 LYS A C 1
ATOM 1344 O O . LYS A 1 173 ? 13.758 -13.710 -17.101 1.00 98.56 173 LYS A O 1
ATOM 1349 N N . ASP A 1 174 ? 11.676 -14.037 -16.301 1.00 98.44 174 ASP A N 1
ATOM 1350 C CA . ASP A 1 174 ? 11.080 -14.529 -17.548 1.00 98.44 174 ASP A CA 1
ATOM 1351 C C . ASP A 1 174 ? 11.185 -13.497 -18.697 1.00 98.44 174 ASP A C 1
ATOM 1353 O O . ASP A 1 174 ? 11.038 -13.847 -19.864 1.00 98.44 174 ASP A O 1
ATOM 1357 N N . ARG A 1 175 ? 11.462 -12.222 -18.383 1.00 98.00 175 ARG A N 1
ATOM 1358 C CA . ARG A 1 175 ? 11.574 -11.104 -19.334 1.00 98.00 175 ARG A CA 1
ATOM 1359 C C . ARG A 1 175 ? 12.992 -10.542 -19.465 1.00 98.00 175 ARG A C 1
ATOM 1361 O O . ARG A 1 175 ? 13.181 -9.545 -20.159 1.00 98.00 175 ARG A O 1
ATOM 1368 N N . PHE A 1 176 ? 14.006 -11.163 -18.856 1.00 98.12 176 PHE A N 1
ATOM 1369 C CA . PHE A 1 176 ? 15.398 -10.691 -18.955 1.00 98.12 176 PHE A CA 1
ATOM 1370 C C . PHE A 1 176 ? 15.909 -10.617 -20.397 1.00 98.12 176 PHE A C 1
ATOM 1372 O O . PHE A 1 176 ? 16.662 -9.703 -20.725 1.00 98.12 176 PHE A O 1
ATOM 1379 N N . SER A 1 177 ? 15.469 -11.530 -21.266 1.00 97.31 177 SER A N 1
ATOM 1380 C CA . SER A 1 177 ? 15.822 -11.529 -22.690 1.00 97.31 177 SER A CA 1
ATOM 1381 C C . SER A 1 177 ? 15.170 -10.393 -23.484 1.00 97.31 177 SER A C 1
ATOM 1383 O O . SER A 1 177 ? 15.647 -10.063 -24.565 1.00 97.31 177 SER A O 1
ATOM 1385 N N . LEU A 1 178 ? 14.099 -9.773 -22.970 1.00 96.62 178 LEU A N 1
ATOM 1386 C CA . LEU A 1 178 ? 13.387 -8.713 -23.687 1.00 96.62 178 LEU A CA 1
ATOM 1387 C C . LEU A 1 178 ? 14.136 -7.382 -23.651 1.00 96.62 178 LEU A C 1
ATOM 1389 O O . LEU A 1 178 ? 14.064 -6.622 -24.618 1.00 96.62 178 LEU A O 1
ATOM 1393 N N . HIS A 1 179 ? 14.762 -7.059 -22.512 1.00 97.56 179 HIS A N 1
ATOM 1394 C CA . HIS A 1 179 ? 15.504 -5.816 -22.305 1.00 97.56 179 HIS A CA 1
ATOM 1395 C C . HIS A 1 179 ? 16.269 -5.819 -20.966 1.00 97.56 179 HIS A C 1
ATOM 1397 O O . HIS A 1 179 ? 15.798 -6.369 -19.968 1.00 97.56 179 HIS A O 1
ATOM 1403 N N . TRP A 1 180 ? 17.397 -5.106 -20.887 1.00 97.31 180 TRP A N 1
ATOM 1404 C CA . TRP A 1 180 ? 18.233 -5.052 -19.675 1.00 97.31 180 TRP A CA 1
ATOM 1405 C C . TRP A 1 180 ? 17.514 -4.466 -18.445 1.00 97.31 180 TRP A C 1
ATOM 1407 O O . TRP A 1 180 ? 17.837 -4.828 -17.313 1.00 97.31 180 TRP A O 1
ATOM 1417 N N . ILE A 1 181 ? 16.504 -3.608 -18.649 1.00 97.06 181 ILE A N 1
ATOM 1418 C CA . ILE A 1 181 ? 15.735 -2.978 -17.556 1.00 97.06 181 ILE A CA 1
ATOM 1419 C C . ILE A 1 181 ? 15.064 -4.007 -16.644 1.00 97.06 181 ILE A C 1
ATOM 1421 O O . ILE A 1 181 ? 14.912 -3.750 -15.456 1.00 97.06 181 ILE A O 1
ATOM 1425 N N . PHE A 1 182 ? 14.666 -5.173 -17.172 1.00 98.12 182 PHE A N 1
ATOM 1426 C CA . PHE A 1 182 ? 13.988 -6.191 -16.367 1.00 98.12 182 PHE A CA 1
ATOM 1427 C C . PHE A 1 182 ? 14.952 -6.782 -15.346 1.00 98.12 182 PHE A C 1
ATOM 1429 O O . PHE A 1 182 ? 14.601 -6.907 -14.175 1.00 98.12 182 PHE A O 1
ATOM 1436 N N . LYS A 1 183 ? 16.189 -7.062 -15.770 1.00 98.44 183 LYS A N 1
ATOM 1437 C CA . LYS A 1 183 ? 17.264 -7.470 -14.866 1.00 98.44 183 LYS A CA 1
ATOM 1438 C C . LYS A 1 183 ? 17.635 -6.349 -13.900 1.00 98.44 183 LYS A C 1
ATOM 1440 O O . LYS A 1 183 ? 17.729 -6.585 -12.701 1.00 98.44 183 LYS A O 1
ATOM 1445 N N . TYR A 1 184 ? 17.769 -5.125 -14.404 1.00 98.38 184 TYR A N 1
ATOM 1446 C CA . TYR A 1 184 ? 18.111 -3.968 -13.583 1.00 98.38 184 TYR A CA 1
ATOM 1447 C C . TYR A 1 184 ? 17.098 -3.721 -12.454 1.00 98.38 184 TYR A C 1
ATOM 1449 O O . TYR A 1 184 ? 17.501 -3.614 -11.295 1.00 98.38 184 TYR A O 1
ATOM 1457 N N . ASN A 1 185 ? 15.800 -3.679 -12.775 1.00 98.06 185 ASN A N 1
ATOM 1458 C CA . ASN A 1 185 ? 14.724 -3.489 -11.803 1.00 98.06 185 ASN A CA 1
ATOM 1459 C C . ASN A 1 185 ? 14.633 -4.695 -10.849 1.00 98.06 185 ASN A C 1
ATOM 1461 O O . ASN A 1 185 ? 14.512 -4.504 -9.641 1.00 98.06 185 ASN A O 1
ATOM 1465 N N . HIS A 1 186 ? 14.756 -5.929 -11.358 1.00 98.50 186 HIS A N 1
ATOM 1466 C CA . HIS A 1 186 ? 14.766 -7.150 -10.540 1.00 98.50 186 HIS A CA 1
ATOM 1467 C C . HIS A 1 186 ? 15.829 -7.117 -9.439 1.00 98.50 186 HIS A C 1
ATOM 1469 O O . HIS A 1 186 ? 15.534 -7.424 -8.280 1.00 98.50 186 HIS A O 1
ATOM 1475 N N . ASP A 1 187 ? 17.058 -6.749 -9.801 1.00 98.56 187 ASP A N 1
ATOM 1476 C CA . ASP A 1 187 ? 18.209 -6.779 -8.896 1.00 98.56 187 ASP A CA 1
ATOM 1477 C C . ASP A 1 187 ? 18.108 -5.720 -7.781 1.00 98.56 187 ASP A C 1
ATOM 1479 O O . ASP A 1 187 ? 18.823 -5.803 -6.787 1.00 98.56 187 ASP A O 1
ATOM 1483 N N . ARG A 1 188 ? 17.186 -4.756 -7.914 1.00 98.44 188 ARG A N 1
ATOM 1484 C CA . ARG A 1 188 ? 16.958 -3.650 -6.966 1.00 98.44 188 ARG A CA 1
ATOM 1485 C C . ARG A 1 188 ? 15.708 -3.808 -6.115 1.00 98.44 188 ARG A C 1
ATOM 1487 O O . ARG A 1 188 ? 15.487 -2.996 -5.221 1.00 98.44 188 ARG A O 1
ATOM 1494 N N . LEU A 1 189 ? 14.882 -4.819 -6.379 1.00 98.19 189 LEU A N 1
ATOM 1495 C CA . LEU A 1 189 ? 13.716 -5.105 -5.549 1.00 98.19 189 LEU A CA 1
ATOM 1496 C C . LEU A 1 189 ? 14.149 -5.447 -4.125 1.00 98.19 189 LEU A C 1
ATOM 1498 O O . LEU A 1 189 ? 15.001 -6.316 -3.924 1.00 98.19 189 LEU A O 1
ATOM 1502 N N . LEU A 1 190 ? 13.493 -4.834 -3.144 1.00 98.56 190 LEU A N 1
ATOM 1503 C CA . LEU A 1 190 ? 13.675 -5.168 -1.738 1.00 98.56 190 LEU A CA 1
ATOM 1504 C C . LEU A 1 190 ? 12.348 -5.099 -0.983 1.00 98.56 190 LEU A C 1
ATOM 1506 O O . LEU A 1 190 ? 11.770 -4.019 -0.813 1.00 98.56 190 LEU A O 1
ATOM 1510 N N . LEU A 1 191 ? 11.904 -6.264 -0.504 1.00 98.56 191 LEU A N 1
ATOM 1511 C CA . LEU A 1 191 ? 10.806 -6.397 0.444 1.00 98.56 191 LEU A CA 1
ATOM 1512 C C . LEU A 1 191 ? 11.320 -6.177 1.869 1.00 98.56 191 LEU A C 1
ATOM 1514 O O . LEU A 1 191 ? 12.091 -6.977 2.399 1.00 98.56 191 LEU A O 1
ATOM 1518 N N . ARG A 1 192 ? 10.827 -5.128 2.521 1.00 98.25 192 ARG A N 1
ATOM 1519 C CA . ARG A 1 192 ? 10.976 -4.912 3.962 1.00 98.25 192 ARG A CA 1
ATOM 1520 C C . ARG A 1 192 ? 9.668 -5.275 4.652 1.00 98.25 192 ARG A C 1
ATOM 1522 O O . ARG A 1 192 ? 8.589 -4.963 4.152 1.00 98.25 192 ARG A O 1
ATOM 1529 N N . LYS A 1 193 ? 9.743 -5.966 5.786 1.00 96.88 193 LYS A N 1
ATOM 1530 C CA . LYS A 1 193 ? 8.567 -6.509 6.478 1.00 96.88 193 LYS A CA 1
ATOM 1531 C C . LYS A 1 193 ? 8.848 -6.688 7.965 1.00 96.88 193 LYS A C 1
ATOM 1533 O O . LYS A 1 193 ? 9.978 -6.989 8.337 1.00 96.88 193 LYS A O 1
ATOM 1538 N N . LYS A 1 194 ? 7.816 -6.539 8.797 1.00 94.50 194 LYS A N 1
ATOM 1539 C CA . LYS A 1 194 ? 7.910 -6.735 10.254 1.00 94.50 194 LYS A CA 1
ATOM 1540 C C . LYS A 1 194 ? 8.057 -8.193 10.685 1.00 94.50 194 LYS A C 1
ATOM 1542 O O . LYS A 1 194 ? 8.771 -8.479 11.636 1.00 94.50 194 LYS A O 1
ATOM 1547 N N . LYS A 1 195 ? 7.349 -9.105 10.019 1.00 93.81 195 LYS A N 1
ATOM 1548 C CA . LYS A 1 195 ? 7.375 -10.546 10.303 1.00 93.81 195 LYS A CA 1
ATOM 1549 C C . LYS A 1 195 ? 7.134 -11.343 9.023 1.00 93.81 195 LYS A C 1
ATOM 1551 O O . LYS A 1 195 ? 6.631 -10.803 8.038 1.00 93.81 195 LYS A O 1
ATOM 1556 N N . SER A 1 196 ? 7.503 -12.617 9.038 1.00 95.81 196 SER A N 1
ATOM 1557 C CA . SER A 1 196 ? 7.286 -13.526 7.911 1.00 95.81 196 SER A CA 1
ATOM 1558 C C . SER A 1 196 ? 5.833 -13.990 7.817 1.00 95.81 196 SER A C 1
ATOM 1560 O O . SER A 1 196 ? 5.114 -14.004 8.816 1.00 95.81 196 SER A O 1
ATOM 1562 N N . GLY A 1 197 ? 5.412 -14.398 6.617 1.00 92.50 197 GLY A N 1
ATOM 1563 C CA . GLY A 1 197 ? 4.112 -15.045 6.403 1.00 92.50 197 GLY A CA 1
ATOM 1564 C C . GLY A 1 197 ? 2.910 -14.100 6.459 1.00 92.50 197 GLY A C 1
ATOM 1565 O O . GLY A 1 197 ? 1.775 -14.566 6.457 1.00 92.50 197 GLY A O 1
ATOM 1566 N N . MET A 1 198 ? 3.142 -12.784 6.494 1.00 92.12 198 MET A N 1
ATOM 1567 C CA . MET A 1 198 ? 2.054 -11.810 6.464 1.00 92.12 198 MET A CA 1
ATOM 1568 C C . MET A 1 198 ? 1.300 -11.867 5.141 1.00 92.12 198 MET A C 1
ATOM 1570 O O . MET A 1 198 ? 1.898 -12.074 4.081 1.00 92.12 198 MET A O 1
ATOM 1574 N N . THR A 1 199 ? 0.001 -11.590 5.199 1.00 92.06 199 THR A N 1
ATOM 1575 C CA . THR A 1 199 ? -0.835 -11.372 4.014 1.00 92.06 199 THR A CA 1
ATOM 1576 C C . THR A 1 199 ? -1.578 -10.049 4.147 1.00 92.06 199 THR A C 1
ATOM 1578 O O . THR A 1 199 ? -1.906 -9.623 5.257 1.00 92.06 199 THR A O 1
ATOM 1581 N N . ILE A 1 200 ? -1.954 -9.442 3.018 1.00 88.62 200 ILE A N 1
ATOM 1582 C CA . ILE A 1 200 ? -2.806 -8.239 3.028 1.00 88.62 200 ILE A CA 1
ATOM 1583 C C . ILE A 1 200 ? -4.204 -8.499 3.623 1.00 88.62 200 ILE A C 1
ATOM 1585 O O . ILE A 1 200 ? -4.923 -7.565 3.982 1.00 88.62 200 ILE A O 1
ATOM 1589 N N . ASN A 1 201 ? -4.594 -9.773 3.749 1.00 82.44 201 ASN A N 1
ATOM 1590 C CA . ASN A 1 201 ? -5.897 -10.190 4.251 1.00 82.44 201 ASN A CA 1
ATOM 1591 C C . ASN A 1 201 ? -5.915 -10.386 5.777 1.00 82.44 201 ASN A C 1
ATOM 1593 O O . ASN A 1 201 ? -6.968 -10.149 6.383 1.00 82.44 201 ASN A O 1
ATOM 1597 N N . SER A 1 202 ? -4.781 -10.784 6.372 1.00 74.50 202 SER A N 1
ATOM 1598 C CA . SER A 1 202 ? -4.623 -11.143 7.792 1.00 74.50 202 SER A CA 1
ATOM 1599 C C . SER A 1 202 ? -3.924 -10.081 8.643 1.00 74.50 202 SER A C 1
ATOM 1601 O O . SER A 1 202 ? -4.213 -9.992 9.831 1.00 74.50 202 SER A O 1
ATOM 1603 N N . ASP A 1 203 ? -3.040 -9.261 8.068 1.00 74.00 203 ASP A N 1
ATOM 1604 C CA . ASP A 1 203 ? -2.173 -8.345 8.822 1.00 74.00 203 ASP A CA 1
ATOM 1605 C C . ASP A 1 203 ? -2.506 -6.880 8.508 1.00 74.00 203 ASP A C 1
ATOM 1607 O O . ASP A 1 203 ? -1.755 -6.165 7.855 1.00 74.00 203 ASP A O 1
ATOM 1611 N N . ASN A 1 204 ? -3.666 -6.410 8.966 1.00 66.69 204 ASN A N 1
ATOM 1612 C CA . ASN A 1 204 ? -4.156 -5.049 8.709 1.00 66.69 204 ASN A CA 1
ATOM 1613 C C . ASN A 1 204 ? -4.584 -4.321 9.998 1.00 66.69 204 ASN A C 1
ATOM 1615 O O . ASN A 1 204 ? -4.675 -4.919 11.068 1.00 66.69 204 ASN A O 1
ATOM 1619 N N . ARG A 1 205 ? -4.852 -3.010 9.870 1.00 61.12 205 ARG A N 1
ATOM 1620 C CA . ARG A 1 205 ? -5.169 -2.045 10.950 1.00 61.12 205 ARG A CA 1
ATOM 1621 C C . ARG A 1 205 ? -6.298 -2.423 11.919 1.00 61.12 205 ARG A C 1
ATOM 1623 O O . ARG A 1 205 ? -6.515 -1.706 12.897 1.00 61.12 205 ARG A O 1
ATOM 1630 N N . THR A 1 206 ? -7.079 -3.463 11.650 1.00 59.16 206 THR A N 1
ATOM 1631 C CA . THR A 1 206 ? -8.378 -3.632 12.304 1.00 59.16 206 THR A CA 1
ATOM 1632 C C . THR A 1 206 ? -8.573 -5.010 12.904 1.00 59.16 206 THR A C 1
ATOM 1634 O O . THR A 1 206 ? -9.603 -5.619 12.670 1.00 59.16 206 THR A O 1
ATOM 1637 N N . THR A 1 207 ? -7.619 -5.521 13.675 1.00 64.44 207 THR A N 1
ATOM 1638 C CA . THR A 1 207 ? -7.917 -6.566 14.668 1.00 64.44 207 THR A CA 1
ATOM 1639 C C . THR A 1 207 ? -7.186 -6.218 15.952 1.00 64.44 207 THR A C 1
ATOM 1641 O O . THR A 1 207 ? -5.983 -6.441 16.065 1.00 64.44 207 THR A O 1
ATOM 1644 N N . LYS A 1 208 ? -7.878 -5.584 16.900 1.00 80.56 208 LYS A N 1
ATOM 1645 C CA . LYS A 1 208 ? -7.267 -5.222 18.184 1.00 80.56 208 LYS A CA 1
ATOM 1646 C C . LYS A 1 208 ? -8.274 -5.189 19.314 1.00 80.56 208 LYS A C 1
ATOM 1648 O O . LYS A 1 208 ? -9.434 -4.816 19.147 1.00 80.56 208 LYS A O 1
ATOM 1653 N N . TRP A 1 209 ? -7.775 -5.530 20.493 1.00 90.44 209 TRP A N 1
ATOM 1654 C CA . TRP A 1 209 ? -8.468 -5.263 21.736 1.00 90.44 209 TRP A CA 1
ATOM 1655 C C . TRP A 1 209 ? -8.275 -3.808 22.141 1.00 90.44 209 TRP A C 1
ATOM 1657 O O . TRP A 1 209 ? -7.160 -3.287 22.194 1.00 90.44 209 TRP A O 1
ATOM 1667 N N . HIS A 1 210 ? -9.386 -3.159 22.444 1.00 90.31 210 HIS A N 1
ATOM 1668 C CA . HIS A 1 210 ? -9.429 -1.871 23.100 1.00 90.31 210 HIS A CA 1
ATOM 1669 C C . HIS A 1 210 ? -9.792 -2.093 24.553 1.00 90.31 210 HIS A C 1
ATOM 1671 O O . HIS A 1 210 ? -10.834 -2.671 24.840 1.00 90.31 210 HIS A O 1
ATOM 1677 N N . TYR A 1 211 ? -8.941 -1.619 25.454 1.00 94.75 211 TYR A N 1
ATOM 1678 C CA . TYR A 1 211 ? -9.132 -1.755 26.890 1.00 94.75 211 TYR A CA 1
ATOM 1679 C C . TYR A 1 211 ? -9.554 -0.426 27.500 1.00 94.75 211 TYR A C 1
ATOM 1681 O O . TYR A 1 211 ? -9.130 0.640 27.037 1.00 94.75 211 TYR A O 1
ATOM 1689 N N . ASN A 1 212 ? -10.344 -0.517 28.569 1.00 95.75 212 ASN A N 1
ATOM 1690 C CA . ASN A 1 212 ? -10.664 0.601 29.448 1.00 95.75 212 ASN A CA 1
ATOM 1691 C C . ASN A 1 212 ? -11.240 1.825 28.704 1.00 95.75 212 ASN A C 1
ATOM 1693 O O . ASN A 1 212 ? -10.795 2.958 28.892 1.00 95.75 212 ASN A O 1
ATOM 1697 N N . LYS A 1 213 ? -12.180 1.592 27.781 1.00 96.94 213 LYS A N 1
ATOM 1698 C CA . LYS A 1 213 ? -12.846 2.657 27.018 1.00 96.94 213 LYS A CA 1
ATOM 1699 C C . LYS A 1 213 ? -14.204 2.993 27.613 1.00 96.94 213 LYS A C 1
ATOM 1701 O O . LYS A 1 213 ? -14.839 2.144 28.219 1.00 96.94 213 LYS A O 1
ATOM 1706 N N . LYS A 1 214 ? -14.675 4.220 27.397 1.00 97.69 214 LYS A N 1
ATOM 1707 C CA . LYS A 1 214 ? -16.043 4.628 27.735 1.00 97.69 214 LYS A CA 1
ATOM 1708 C C . LYS A 1 214 ? -16.918 4.630 26.491 1.00 97.69 214 LYS A C 1
ATOM 1710 O O . LYS A 1 214 ? -16.475 5.073 25.427 1.00 97.69 214 LYS A O 1
ATOM 1715 N N . ILE A 1 215 ? -18.162 4.190 26.646 1.00 98.00 215 ILE A N 1
ATOM 1716 C CA . ILE A 1 215 ? -19.223 4.428 25.666 1.00 98.00 215 ILE A CA 1
ATOM 1717 C C . ILE A 1 215 ? -19.950 5.707 26.073 1.00 98.00 215 ILE A C 1
ATOM 1719 O O . ILE A 1 215 ? -20.484 5.784 27.174 1.00 98.00 215 ILE A O 1
ATOM 1723 N N . THR A 1 216 ? -19.980 6.713 25.199 1.00 97.88 216 THR A N 1
ATOM 1724 C CA . THR A 1 216 ? -20.642 8.002 25.490 1.00 97.88 216 THR A CA 1
ATOM 1725 C C . THR A 1 216 ? -21.838 8.279 24.580 1.00 97.88 216 THR A C 1
ATOM 1727 O O . THR A 1 216 ? -22.656 9.151 24.870 1.00 97.88 216 THR A O 1
ATOM 1730 N N . GLY A 1 217 ? -22.013 7.497 23.515 1.00 97.06 217 GLY A N 1
ATOM 1731 C CA . GLY A 1 217 ? -23.105 7.646 22.557 1.00 97.06 217 GLY A CA 1
ATOM 1732 C C . GLY A 1 217 ? -23.603 6.299 22.058 1.00 97.06 217 GLY A C 1
ATOM 1733 O O . GLY A 1 217 ? -22.840 5.341 21.973 1.00 97.06 217 GLY A O 1
ATOM 1734 N N . LEU A 1 218 ? -24.889 6.241 21.730 1.00 97.38 218 LEU A N 1
ATOM 1735 C CA . LEU A 1 218 ? -25.562 5.077 21.162 1.00 97.38 218 LEU A CA 1
ATOM 1736 C C . LEU A 1 218 ? -26.425 5.583 20.012 1.00 97.38 218 LEU A C 1
ATOM 1738 O O . LEU A 1 218 ? -27.062 6.627 20.145 1.00 97.38 218 LEU A O 1
ATOM 1742 N N . TYR A 1 219 ? -26.448 4.855 18.906 1.00 95.31 219 TYR A N 1
ATOM 1743 C CA . TYR A 1 219 ? -27.302 5.154 17.768 1.00 95.31 219 TYR A CA 1
ATOM 1744 C C . TYR A 1 219 ? -27.752 3.846 17.127 1.00 95.31 219 TYR A C 1
ATOM 1746 O O . TYR A 1 219 ? -26.926 3.009 16.773 1.00 95.31 219 TYR A O 1
ATOM 1754 N N . ALA A 1 220 ? -29.056 3.668 16.964 1.00 90.94 220 ALA A N 1
ATOM 1755 C CA . ALA A 1 220 ? -29.620 2.540 16.241 1.00 90.94 220 ALA A CA 1
ATOM 1756 C C . ALA A 1 220 ? -30.759 3.039 15.355 1.00 90.94 220 ALA A C 1
ATOM 1758 O O . ALA A 1 220 ? -31.581 3.840 15.796 1.00 90.94 220 ALA A O 1
ATOM 1759 N N . TYR A 1 221 ? -30.801 2.566 14.113 1.00 84.75 221 TYR A N 1
ATOM 1760 C CA . TYR A 1 221 ? -31.856 2.907 13.165 1.00 84.75 221 TYR A CA 1
ATOM 1761 C C . TYR A 1 221 ? -32.588 1.634 12.733 1.00 84.75 221 TYR A C 1
ATOM 1763 O O . TYR A 1 221 ? -32.038 0.811 12.008 1.00 84.75 221 TYR A O 1
ATOM 1771 N N . GLY A 1 222 ? -33.820 1.466 13.227 1.00 66.31 222 GLY A N 1
ATOM 1772 C CA . GLY A 1 222 ? -34.637 0.256 13.057 1.00 66.31 222 GLY A CA 1
ATOM 1773 C C . GLY A 1 222 ? -35.023 -0.121 11.615 1.00 66.31 222 GLY A C 1
ATOM 1774 O O . GLY A 1 222 ? -35.045 -1.313 11.323 1.00 66.31 222 GLY A O 1
ATOM 1775 N N . PRO A 1 223 ? -35.287 0.827 10.693 1.00 69.06 223 PRO A N 1
ATOM 1776 C CA . PRO A 1 223 ? -35.687 0.495 9.319 1.00 69.06 223 PRO A CA 1
ATOM 1777 C C . PRO A 1 223 ? -34.570 -0.079 8.436 1.00 69.06 223 PRO A C 1
ATOM 1779 O O . PRO A 1 223 ? -34.859 -0.715 7.427 1.00 69.06 223 PRO A O 1
ATOM 1782 N N . ALA A 1 224 ? -33.297 0.122 8.797 1.00 60.56 224 ALA A N 1
ATOM 1783 C CA . ALA A 1 224 ? -32.169 -0.496 8.108 1.00 60.56 224 ALA A CA 1
ATOM 1784 C C . ALA A 1 224 ? -31.634 -1.639 8.970 1.00 60.56 224 ALA A C 1
ATOM 1786 O O . ALA A 1 224 ? -31.038 -1.412 10.025 1.00 60.56 224 ALA A O 1
ATOM 1787 N N . SER A 1 225 ? -31.845 -2.872 8.511 1.00 59.62 225 SER A N 1
ATOM 1788 C CA . SER A 1 225 ? -31.396 -4.102 9.163 1.00 59.62 225 SER A CA 1
ATOM 1789 C C . SER A 1 225 ? -29.999 -3.950 9.783 1.00 59.62 225 SER A C 1
ATOM 1791 O O . SER A 1 225 ? -28.990 -3.845 9.078 1.00 59.62 225 SER A O 1
ATOM 1793 N N . ARG A 1 226 ? -29.957 -3.957 11.124 1.00 73.44 226 ARG A N 1
ATOM 1794 C CA . ARG A 1 226 ? -28.736 -4.061 11.943 1.00 73.44 226 ARG A CA 1
ATOM 1795 C C . ARG A 1 226 ? -27.777 -2.872 11.799 1.00 73.44 226 ARG A C 1
ATOM 1797 O O . ARG A 1 226 ? -26.548 -3.023 11.770 1.00 73.44 226 ARG A O 1
ATOM 1804 N N . TYR A 1 227 ? -28.338 -1.666 11.711 1.00 85.62 227 TYR A N 1
ATOM 1805 C CA . TYR A 1 227 ? -27.579 -0.417 11.713 1.00 85.62 227 TYR A CA 1
ATOM 1806 C C . TYR A 1 227 ? -27.442 0.157 13.132 1.00 85.62 227 TYR A C 1
ATOM 1808 O O . TYR A 1 227 ? -28.125 1.106 13.512 1.00 85.62 227 TYR A O 1
ATOM 1816 N N . ALA A 1 228 ? -26.549 -0.443 13.924 1.00 93.19 228 ALA A N 1
ATOM 1817 C CA . ALA A 1 228 ? -26.265 -0.047 15.303 1.00 93.19 228 ALA A CA 1
ATOM 1818 C C . ALA A 1 228 ? -24.821 0.457 15.458 1.00 93.19 228 ALA A C 1
ATOM 1820 O O . ALA A 1 228 ? -23.875 -0.177 14.982 1.00 93.19 228 ALA A O 1
ATOM 1821 N N . HIS A 1 229 ? -24.661 1.600 16.119 1.00 94.69 229 HIS A N 1
ATOM 1822 C CA . HIS A 1 229 ? -23.398 2.290 16.345 1.00 94.69 229 HIS A CA 1
ATOM 1823 C C . HIS A 1 229 ? -23.267 2.724 17.804 1.00 94.69 229 HIS A C 1
ATOM 1825 O O . HIS A 1 229 ? -24.239 3.107 18.457 1.00 94.69 229 HIS A O 1
ATOM 1831 N N . VAL A 1 230 ? -22.032 2.724 18.291 1.00 97.06 230 VAL A N 1
ATOM 1832 C CA . VAL A 1 230 ? -21.661 3.231 19.611 1.00 97.06 230 VAL A CA 1
ATOM 1833 C C . VAL A 1 230 ? -20.557 4.266 19.456 1.00 97.06 230 VAL A C 1
ATOM 1835 O O . VAL A 1 230 ? -19.640 4.086 18.656 1.00 97.06 230 VAL A O 1
ATOM 1838 N N . TYR A 1 231 ? -20.638 5.367 20.194 1.00 95.38 231 TYR A N 1
ATOM 1839 C CA . TYR A 1 231 ? -19.560 6.346 20.247 1.00 95.38 231 TYR A CA 1
ATOM 1840 C C . TYR A 1 231 ? -18.621 5.973 21.385 1.00 95.38 231 TYR A C 1
ATOM 1842 O O . TYR A 1 231 ? -19.014 5.976 22.555 1.00 95.38 231 TYR A O 1
ATOM 1850 N N . VAL A 1 232 ? -17.381 5.651 21.034 1.00 96.06 232 VAL A N 1
ATOM 1851 C CA . VAL A 1 232 ? -16.339 5.249 21.972 1.00 96.06 232 VAL A CA 1
ATOM 1852 C C . VAL A 1 232 ? -15.405 6.431 22.218 1.00 96.06 232 VAL A C 1
ATOM 1854 O O . VAL A 1 232 ? -14.828 6.991 21.280 1.00 96.06 232 VAL A O 1
ATOM 1857 N N . GLN A 1 233 ? -15.215 6.810 23.482 1.00 91.19 233 GLN A N 1
ATOM 1858 C CA . GLN A 1 233 ? -14.367 7.944 23.845 1.00 91.19 233 GLN A CA 1
ATOM 1859 C C . GLN A 1 233 ? -12.936 7.770 23.306 1.00 91.19 233 GLN A C 1
ATOM 1861 O O . GLN A 1 233 ? -12.269 6.759 23.545 1.00 91.19 233 GLN A O 1
ATOM 1866 N N . GLY A 1 234 ? -12.469 8.774 22.559 1.00 83.94 234 GLY A N 1
ATOM 1867 C CA . GLY A 1 234 ? -11.151 8.787 21.919 1.00 83.94 234 GLY A CA 1
ATOM 1868 C C . GLY A 1 234 ? -11.022 7.913 20.665 1.00 83.94 234 GLY A C 1
ATOM 1869 O O . GLY A 1 234 ? -9.942 7.869 20.087 1.00 83.94 234 GLY A O 1
ATOM 1870 N N . LEU A 1 235 ? -12.084 7.215 20.242 1.00 84.06 235 LEU A N 1
ATOM 1871 C CA . LEU A 1 235 ? -12.093 6.381 19.029 1.00 84.06 235 LEU A CA 1
ATOM 1872 C C . LEU A 1 235 ? -13.238 6.721 18.057 1.00 84.06 235 LEU A C 1
ATOM 1874 O O . LEU A 1 235 ? -13.202 6.270 16.914 1.00 84.06 235 LEU A O 1
ATOM 1878 N N . GLY A 1 236 ? -14.223 7.516 18.486 1.00 88.06 236 GLY A N 1
ATOM 1879 C CA . GLY A 1 236 ? -15.337 7.976 17.657 1.00 88.06 236 GLY A CA 1
ATOM 1880 C C . GLY A 1 236 ? -16.454 6.941 17.500 1.00 88.06 236 GLY A C 1
ATOM 1881 O O . GLY A 1 236 ? -16.597 6.029 18.317 1.00 88.06 236 GLY A O 1
ATOM 1882 N N . TRP A 1 237 ? -17.268 7.099 16.453 1.00 91.00 237 TRP A N 1
ATOM 1883 C CA . TRP A 1 237 ? -18.357 6.174 16.137 1.00 91.00 237 TRP A CA 1
ATOM 1884 C C . TRP A 1 237 ? -17.827 4.838 15.612 1.00 91.00 237 TRP A C 1
ATOM 1886 O O . TRP A 1 237 ? -17.070 4.787 14.642 1.00 91.00 237 TRP A O 1
ATOM 1896 N N . LYS A 1 238 ? -18.276 3.750 16.235 1.00 91.06 238 LYS A N 1
ATOM 1897 C CA . LYS A 1 238 ? -17.970 2.369 15.863 1.00 91.06 238 LYS A CA 1
ATOM 1898 C C . LYS A 1 238 ? -19.256 1.614 15.599 1.00 91.06 238 LYS A C 1
ATOM 1900 O O . LYS A 1 238 ? -20.217 1.731 16.356 1.00 91.06 238 LYS A O 1
ATOM 1905 N N . ARG A 1 239 ? -19.275 0.829 14.527 1.00 91.06 239 ARG A N 1
ATOM 1906 C CA . ARG A 1 239 ? -20.427 -0.010 14.191 1.00 91.06 239 ARG A CA 1
ATOM 1907 C C . ARG A 1 239 ? -20.386 -1.299 15.011 1.00 91.06 239 ARG A C 1
ATOM 1909 O O . ARG A 1 239 ? -19.318 -1.851 15.247 1.00 91.06 239 ARG A O 1
ATOM 1916 N N . ILE A 1 240 ? -21.534 -1.808 15.424 1.00 94.06 240 ILE A N 1
ATOM 1917 C CA . ILE A 1 240 ? -21.645 -3.143 16.022 1.00 94.06 240 ILE A CA 1
ATOM 1918 C C . ILE A 1 240 ? -21.714 -4.192 14.906 1.00 94.06 240 ILE A C 1
ATOM 1920 O O . ILE A 1 240 ? -22.325 -3.958 13.861 1.00 94.06 240 ILE A O 1
ATOM 1924 N N . TRP A 1 241 ? -21.054 -5.336 15.101 1.00 90.25 241 TRP A N 1
ATOM 1925 C CA . TRP A 1 241 ? -21.020 -6.427 14.125 1.00 90.25 241 TRP A CA 1
ATOM 1926 C C . TRP A 1 241 ? -22.439 -6.881 13.716 1.00 90.25 241 TRP A C 1
ATOM 1928 O O . TRP A 1 241 ? -23.181 -7.349 14.577 1.00 90.25 241 TRP A O 1
ATOM 1938 N N . PRO A 1 242 ? -22.839 -6.748 12.434 1.00 88.69 242 PRO A N 1
ATOM 1939 C CA . PRO A 1 242 ? -24.236 -6.888 12.023 1.00 88.69 242 PRO A CA 1
ATOM 1940 C C . PRO A 1 242 ? -24.616 -8.297 11.528 1.00 88.69 242 PRO A C 1
ATOM 1942 O O . PRO A 1 242 ? -25.641 -8.446 10.866 1.00 88.69 242 PRO A O 1
ATOM 1945 N N . ASP A 1 243 ? -23.822 -9.340 11.775 1.00 86.69 243 ASP A N 1
ATOM 1946 C CA . ASP A 1 243 ? -24.117 -10.660 11.184 1.00 86.69 243 ASP A CA 1
ATOM 1947 C C . ASP A 1 243 ? -25.258 -11.403 11.900 1.00 86.69 243 ASP A C 1
ATOM 1949 O O . ASP A 1 243 ? -25.944 -12.213 11.273 1.00 86.69 243 ASP A O 1
ATOM 1953 N N . HIS A 1 244 ? -25.533 -11.081 13.170 1.00 84.81 244 HIS A N 1
ATOM 1954 C CA . HIS A 1 244 ? -26.577 -11.733 13.968 1.00 84.81 244 HIS A CA 1
ATOM 1955 C C . HIS A 1 244 ? -27.401 -10.716 14.773 1.00 84.81 244 HIS A C 1
ATOM 1957 O O . HIS A 1 244 ? -26.841 -9.912 15.516 1.00 84.81 244 HIS A O 1
ATOM 1963 N N . ASP A 1 245 ? -28.734 -10.777 14.671 1.00 85.44 245 ASP A N 1
ATOM 1964 C CA . ASP A 1 245 ? -29.646 -9.857 15.377 1.00 85.44 245 ASP A CA 1
ATOM 1965 C C . ASP A 1 245 ? -29.497 -9.938 16.899 1.00 85.44 245 ASP A C 1
ATOM 1967 O O . ASP A 1 245 ? -29.398 -8.914 17.575 1.00 85.44 245 ASP A O 1
ATOM 1971 N N . SER A 1 246 ? -29.412 -11.159 17.434 1.00 89.06 246 SER A N 1
ATOM 1972 C CA . SER A 1 246 ? -29.221 -11.404 18.867 1.00 89.06 246 SER A CA 1
ATOM 1973 C C . SER A 1 246 ? -27.918 -10.795 19.384 1.00 89.06 246 SER A C 1
ATOM 1975 O O . SER A 1 246 ? -27.892 -10.213 20.465 1.00 89.06 246 SER A O 1
ATOM 1977 N N . GLN A 1 247 ? -26.849 -10.865 18.588 1.00 88.81 247 GLN A N 1
ATOM 1978 C CA . GLN A 1 247 ? -25.554 -10.284 18.927 1.00 88.81 247 GLN A CA 1
ATOM 1979 C C . GLN A 1 247 ? -25.611 -8.752 18.925 1.00 88.81 247 GLN A C 1
ATOM 1981 O O . GLN A 1 247 ? -25.071 -8.122 19.834 1.00 88.81 247 GLN A O 1
ATOM 1986 N N . VAL A 1 248 ? -26.282 -8.147 17.937 1.00 92.69 248 VAL A N 1
ATOM 1987 C CA . VAL A 1 248 ? -26.473 -6.690 17.882 1.00 92.69 248 VAL A CA 1
ATOM 1988 C C . VAL A 1 248 ? -27.278 -6.208 19.085 1.00 92.69 248 VAL A C 1
ATOM 1990 O O . VAL A 1 248 ? -26.862 -5.254 19.742 1.00 92.69 248 VAL A O 1
ATOM 1993 N N . GLY A 1 249 ? -28.386 -6.886 19.402 1.00 93.00 249 GLY A N 1
ATOM 1994 C CA . GLY A 1 249 ? -29.214 -6.583 20.569 1.00 93.00 249 GLY A CA 1
ATOM 1995 C C . GLY A 1 249 ? -28.426 -6.688 21.873 1.00 93.00 249 GLY A C 1
ATOM 1996 O O . GLY A 1 249 ? -28.365 -5.721 22.627 1.00 93.00 249 GLY A O 1
ATOM 1997 N N . ALA A 1 250 ? -27.742 -7.814 22.098 1.00 94.81 250 ALA A N 1
ATOM 1998 C CA . ALA A 1 250 ? -26.929 -8.026 23.294 1.00 94.81 250 ALA A CA 1
ATOM 1999 C C . ALA A 1 250 ? -25.822 -6.968 23.439 1.00 94.81 250 ALA A C 1
ATOM 2001 O O . ALA A 1 250 ? -25.700 -6.351 24.497 1.00 94.81 250 ALA A O 1
ATOM 2002 N N . MET A 1 251 ? -25.055 -6.693 22.376 1.00 96.31 251 MET A N 1
ATOM 2003 C CA . MET A 1 251 ? -23.992 -5.682 22.418 1.00 96.31 251 MET A CA 1
ATOM 2004 C C . MET A 1 251 ? -24.533 -4.261 22.614 1.00 96.31 251 MET A C 1
ATOM 2006 O O . MET A 1 251 ? -23.908 -3.475 23.323 1.00 96.31 251 MET A O 1
ATOM 2010 N N . MET A 1 252 ? -25.688 -3.918 22.034 1.00 96.38 252 MET A N 1
ATOM 2011 C CA . MET A 1 252 ? -26.333 -2.623 22.282 1.00 96.38 252 MET A CA 1
ATOM 2012 C C . MET A 1 252 ? -26.808 -2.493 23.728 1.00 96.38 252 MET A C 1
ATOM 2014 O O . MET A 1 252 ? -26.589 -1.444 24.330 1.00 96.38 252 MET A O 1
ATOM 2018 N N . THR A 1 253 ? -27.395 -3.544 24.308 1.00 96.69 253 THR A N 1
ATOM 2019 C CA . THR A 1 253 ? -27.791 -3.559 25.725 1.00 96.69 253 THR A CA 1
ATOM 2020 C C . THR A 1 253 ? -26.574 -3.409 26.637 1.00 96.69 253 THR A C 1
ATOM 2022 O O . THR A 1 253 ? -26.591 -2.591 27.554 1.00 96.69 253 THR A O 1
ATOM 2025 N N . MET A 1 254 ? -25.481 -4.121 26.350 1.00 97.75 254 MET A N 1
ATOM 2026 C CA . MET A 1 254 ? -24.215 -3.980 27.077 1.00 97.75 254 MET A CA 1
ATOM 2027 C C . MET A 1 254 ? -23.651 -2.559 26.973 1.00 97.75 254 MET A C 1
ATOM 2029 O O . MET A 1 254 ? -23.285 -1.967 27.985 1.00 97.75 254 MET A O 1
ATOM 2033 N N . ALA A 1 255 ? -23.621 -1.980 25.771 1.00 97.88 255 ALA A N 1
ATOM 2034 C CA . ALA A 1 255 ? -23.154 -0.614 25.555 1.00 97.88 255 ALA A CA 1
ATOM 2035 C C . ALA A 1 255 ? -24.042 0.426 26.261 1.00 97.88 255 ALA A C 1
ATOM 2037 O O . ALA A 1 255 ? -23.528 1.419 26.778 1.00 97.88 255 ALA A O 1
ATOM 2038 N N . ALA A 1 256 ? -25.359 0.192 26.312 1.00 98.00 256 ALA A N 1
ATOM 2039 C CA . ALA A 1 256 ? -26.309 1.034 27.028 1.00 98.00 256 ALA A CA 1
ATOM 2040 C C . ALA A 1 256 ? -26.079 1.010 28.537 1.00 98.00 256 ALA A C 1
ATOM 2042 O O . ALA A 1 256 ? -25.946 2.076 29.134 1.00 98.00 256 ALA A O 1
ATOM 2043 N N . HIS A 1 257 ? -25.939 -0.182 29.117 1.00 98.00 257 HIS A N 1
ATOM 2044 C CA . HIS A 1 257 ? -25.589 -0.362 30.525 1.00 98.00 257 HIS A CA 1
ATOM 2045 C C . HIS A 1 257 ? -24.224 0.262 30.856 1.00 98.00 257 HIS A C 1
ATOM 2047 O O . HIS A 1 257 ? -24.071 0.980 31.840 1.00 98.00 257 HIS A O 1
ATOM 2053 N N . ALA A 1 258 ? -23.221 0.063 29.994 1.00 98.19 258 ALA A N 1
ATOM 2054 C CA . ALA A 1 258 ? -21.909 0.669 30.190 1.00 98.19 258 ALA A CA 1
ATOM 2055 C C . ALA A 1 258 ? -21.969 2.204 30.196 1.00 98.19 258 ALA A C 1
ATOM 2057 O O . ALA A 1 258 ? -21.290 2.850 30.993 1.00 98.19 258 ALA A O 1
ATOM 2058 N N . LYS A 1 259 ? -22.791 2.789 29.316 1.00 98.25 259 LYS A N 1
ATOM 2059 C CA . LYS A 1 259 ? -23.012 4.235 29.252 1.00 98.25 259 LYS A CA 1
ATOM 2060 C C . LYS A 1 259 ? -23.779 4.752 30.475 1.00 98.25 259 LYS A C 1
ATOM 2062 O O . LYS A 1 259 ? -23.370 5.775 31.016 1.00 98.25 259 LYS A O 1
ATOM 2067 N N . SER A 1 260 ? -24.868 4.092 30.890 1.00 98.19 260 SER A N 1
ATOM 2068 C CA . SER A 1 260 ? -25.703 4.541 32.021 1.00 98.19 260 SER A CA 1
ATOM 2069 C C . SER A 1 260 ? -24.921 4.574 33.326 1.00 98.19 260 SER A C 1
ATOM 2071 O O . SER A 1 260 ? -25.002 5.549 34.065 1.00 98.19 260 SER A O 1
ATOM 2073 N N . ASP A 1 261 ? -24.110 3.545 33.557 1.00 98.06 261 ASP A N 1
ATOM 2074 C CA . ASP A 1 261 ? -23.365 3.369 34.803 1.00 98.06 261 ASP A CA 1
ATOM 2075 C C . ASP A 1 261 ? -21.982 4.027 34.758 1.00 98.06 261 ASP A C 1
ATOM 2077 O O . ASP A 1 261 ? -21.192 3.885 35.690 1.00 98.06 261 ASP A O 1
ATOM 2081 N N . ASN A 1 262 ? -21.645 4.706 33.654 1.00 96.94 262 ASN A N 1
ATOM 2082 C CA . ASN A 1 262 ? -20.299 5.206 33.392 1.00 96.94 262 ASN A CA 1
ATOM 2083 C C . ASN A 1 262 ? -19.234 4.115 33.639 1.00 96.94 262 ASN A C 1
ATOM 2085 O O . ASN A 1 262 ? -18.199 4.358 34.262 1.00 96.94 262 ASN A O 1
ATOM 2089 N N . ARG A 1 263 ? -19.477 2.894 33.158 1.00 97.75 263 ARG A N 1
ATOM 2090 C CA . ARG A 1 263 ? -18.549 1.760 33.254 1.00 97.75 263 ARG A CA 1
ATOM 2091 C C . ARG A 1 263 ? -17.556 1.747 32.108 1.00 97.75 263 ARG A C 1
ATOM 2093 O O . ARG A 1 263 ? -17.744 2.378 31.066 1.00 97.75 263 ARG A O 1
ATOM 2100 N N . ASN A 1 264 ? -16.456 1.039 32.326 1.00 97.50 264 ASN A N 1
ATOM 2101 C CA . ASN A 1 264 ? -15.463 0.828 31.288 1.00 97.50 264 ASN A CA 1
ATOM 2102 C C . ASN A 1 264 ? -15.831 -0.402 30.462 1.00 97.50 264 ASN A C 1
ATOM 2104 O O . ASN A 1 264 ? -16.326 -1.400 30.978 1.00 97.50 264 ASN A O 1
ATOM 2108 N N . VAL A 1 265 ? -15.538 -0.338 29.170 1.00 97.56 265 VAL A N 1
ATOM 2109 C CA . VAL A 1 265 ? -15.663 -1.463 28.256 1.00 97.56 265 VAL A CA 1
ATOM 2110 C C . VAL A 1 265 ? -14.298 -1.884 27.750 1.00 97.56 265 VAL A C 1
ATOM 2112 O O . VAL A 1 265 ? -13.413 -1.060 27.487 1.00 97.56 265 VAL A O 1
ATOM 2115 N N . THR A 1 266 ? -14.161 -3.189 27.574 1.00 97.25 266 THR A N 1
ATOM 2116 C CA . THR A 1 266 ? -13.098 -3.784 26.775 1.00 97.25 266 THR A CA 1
ATOM 2117 C C . THR A 1 266 ? -13.750 -4.442 25.577 1.00 97.25 266 THR A C 1
ATOM 2119 O O . THR A 1 266 ? -14.710 -5.190 25.735 1.00 97.25 266 THR A O 1
ATOM 2122 N N . PHE A 1 267 ? -13.266 -4.178 24.371 1.00 95.94 267 PHE A N 1
ATOM 2123 C CA . PHE A 1 267 ? -13.887 -4.734 23.176 1.00 95.94 267 PHE A CA 1
ATOM 2124 C C . PHE A 1 267 ? -12.870 -5.116 22.114 1.00 95.94 267 PHE A C 1
ATOM 2126 O O . PHE A 1 267 ? -11.814 -4.496 21.985 1.00 95.94 267 PHE A O 1
ATOM 2133 N N . HIS A 1 268 ? -13.210 -6.146 21.350 1.00 93.25 268 HIS A N 1
ATOM 2134 C CA . HIS A 1 268 ? -12.458 -6.576 20.187 1.00 93.25 268 HIS A CA 1
ATOM 2135 C C . HIS A 1 268 ? -13.021 -5.871 18.958 1.00 93.25 268 HIS A C 1
ATOM 2137 O O . HIS A 1 268 ? -14.159 -6.125 18.541 1.00 93.25 268 HIS A O 1
ATOM 2143 N N . GLU A 1 269 ? -12.226 -4.964 18.397 1.00 88.12 269 GLU A N 1
ATOM 2144 C CA . GLU A 1 269 ? -12.533 -4.329 17.126 1.00 88.12 269 GLU A CA 1
ATOM 2145 C C . GLU A 1 269 ? -11.975 -5.182 16.001 1.00 88.12 269 GLU A C 1
ATOM 2147 O O . GLU A 1 269 ? -10.768 -5.432 15.941 1.00 88.12 269 GLU A O 1
ATOM 2152 N N . GLN A 1 270 ? -12.864 -5.577 15.095 1.00 78.88 270 GLN A N 1
ATOM 2153 C CA . GLN A 1 270 ? -12.491 -6.187 13.841 1.00 78.88 270 GLN A CA 1
ATOM 2154 C C . GLN A 1 270 ? -13.157 -5.468 12.672 1.00 78.88 270 GLN A C 1
ATOM 2156 O O . GLN A 1 270 ? -14.374 -5.306 12.668 1.00 78.88 270 GLN A O 1
ATOM 2161 N N . ASP A 1 271 ? -12.378 -5.038 11.681 1.00 70.94 271 ASP A N 1
ATOM 2162 C CA . ASP A 1 271 ? -12.889 -4.368 10.476 1.00 70.94 271 ASP A CA 1
ATOM 2163 C C . ASP A 1 271 ? -13.745 -3.126 10.815 1.00 70.94 271 ASP A C 1
ATOM 2165 O O . ASP A 1 271 ? -14.841 -2.931 10.286 1.00 70.94 271 ASP A O 1
ATOM 2169 N N . ASN A 1 272 ? -13.259 -2.314 11.768 1.00 72.50 272 ASN A N 1
ATOM 2170 C CA . ASN A 1 272 ? -13.946 -1.148 12.342 1.00 72.50 272 ASN A CA 1
ATOM 2171 C C . ASN A 1 272 ? -15.328 -1.449 12.961 1.00 72.50 272 ASN A C 1
ATOM 2173 O O . ASN A 1 272 ? -16.156 -0.560 13.181 1.00 72.50 272 ASN A O 1
ATOM 2177 N N . LYS A 1 273 ? -15.585 -2.722 13.256 1.00 87.62 273 LYS A N 1
ATOM 2178 C CA . LYS A 1 273 ? -16.796 -3.182 13.917 1.00 87.62 273 LYS A CA 1
ATOM 2179 C C . LYS A 1 273 ? -16.444 -3.784 15.264 1.00 87.62 273 LYS A C 1
ATOM 2181 O O . LYS A 1 273 ? -15.468 -4.518 15.399 1.00 87.62 273 LYS A O 1
ATOM 2186 N N . ILE A 1 274 ? -17.272 -3.521 16.262 1.00 92.88 274 ILE A N 1
ATOM 2187 C CA . ILE A 1 274 ? -17.165 -4.200 17.548 1.00 92.88 274 ILE A CA 1
ATOM 2188 C C . ILE A 1 274 ? -17.745 -5.600 17.383 1.00 92.88 274 ILE A C 1
ATOM 2190 O O . ILE A 1 274 ? -18.940 -5.741 17.121 1.00 92.88 274 ILE A O 1
ATOM 2194 N N . ARG A 1 275 ? -16.892 -6.625 17.496 1.00 92.06 275 ARG A N 1
ATOM 2195 C CA . ARG A 1 275 ? -17.298 -8.039 17.419 1.00 92.06 275 ARG A CA 1
ATOM 2196 C C . ARG A 1 275 ? -17.603 -8.640 18.778 1.00 92.06 275 ARG A C 1
ATOM 2198 O O . ARG A 1 275 ? -18.502 -9.465 18.898 1.00 92.06 275 ARG A O 1
ATOM 2205 N N . ILE A 1 276 ? -16.810 -8.257 19.770 1.00 94.38 276 ILE A N 1
ATOM 2206 C CA . ILE A 1 276 ? -16.908 -8.749 21.140 1.00 94.38 276 ILE A CA 1
ATOM 2207 C C . ILE A 1 276 ? -16.819 -7.530 22.038 1.00 94.38 276 ILE A C 1
ATOM 2209 O O . ILE A 1 276 ? -15.946 -6.691 21.830 1.00 94.38 276 ILE A O 1
ATOM 2213 N N . MET A 1 277 ? -17.698 -7.437 23.025 1.00 97.06 277 MET A N 1
ATOM 2214 C CA . MET A 1 277 ? -17.674 -6.395 24.040 1.00 97.06 277 MET A CA 1
ATOM 2215 C C . MET A 1 277 ? -17.806 -7.058 25.404 1.00 97.06 277 MET A C 1
ATOM 2217 O O . MET A 1 277 ? -18.621 -7.956 25.575 1.00 97.06 277 MET A O 1
ATOM 2221 N N . TYR A 1 278 ? -17.021 -6.585 26.358 1.00 96.94 278 TYR A N 1
ATOM 2222 C CA . TYR A 1 278 ? -17.146 -6.876 27.775 1.00 96.94 278 TYR A CA 1
ATOM 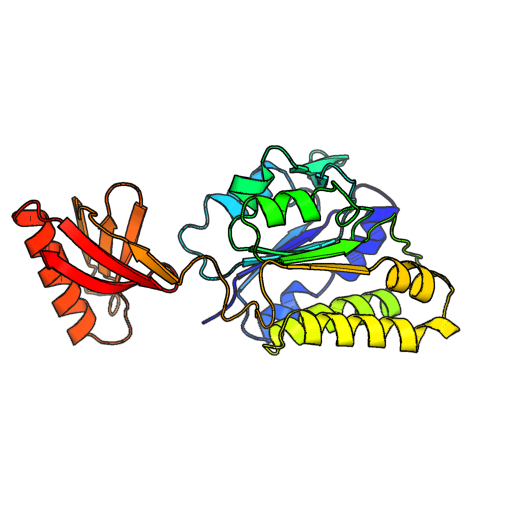2223 C C . TYR A 1 278 ? -17.355 -5.561 28.516 1.00 96.94 278 TYR A C 1
ATOM 2225 O O . TYR A 1 278 ? -16.742 -4.543 28.175 1.00 96.94 278 TYR A O 1
ATOM 2233 N N . VAL A 1 279 ? -18.224 -5.593 29.519 1.00 95.38 279 VAL A N 1
ATOM 2234 C CA . VAL A 1 279 ? -18.525 -4.463 30.399 1.00 95.38 279 VAL A CA 1
ATOM 2235 C C . VAL A 1 279 ? -18.143 -4.888 31.805 1.00 95.38 279 VAL A C 1
ATOM 2237 O O . VAL A 1 279 ? -18.537 -5.973 32.232 1.00 95.38 279 VAL A O 1
ATOM 2240 N N . TRP A 1 280 ? -17.381 -4.044 32.491 1.00 84.50 280 TRP A N 1
ATOM 2241 C CA . TRP A 1 280 ? -16.926 -4.263 33.863 1.00 84.50 280 TRP A CA 1
ATOM 2242 C C . TRP A 1 280 ? -17.443 -3.120 34.731 1.00 84.50 280 TRP A C 1
ATOM 2244 O O . TRP A 1 280 ? -17.213 -1.947 34.350 1.00 84.50 280 TRP A O 1
#

Foldseek 3Di:
DAAEEEEAAEPLDPQRVLLVVLCPCVQVVSVVLVHHYDYQYHQSNDLVNLCCVQQVPLQGFFYEYEYSQEDDQFAGWHDHPSDTDGNDGLVCLLRRAALHAYEYAYAQQCAVSGSQVSNQVRHHFKYKYFNGGADDDPVCSVLVSVLVVQLVVCLSVFFWNVVSLVSSLVSLVVCCVVDVRSVVRSVGIDMDGDDGRDGSVPRGDWWDKDWFWAFADWDDDPVPQQAIWTQIVPSGIAGADRPDPVSSVVVRVLNVVCNVVVWTKIFTTHSSHTDDIDTD

pLDDT: mean 91.78, std 10.01, range [43.62, 98.81]

Sequence (280 aa):
MAVDILIIRNKCDSATTWTNWIGEGLKAHLEGKGYSVTDLSDTQASPENVNYWLNYSSMRTKKLVIGLDHGSCSAFYGEKNNATKPVITKTNAEELTKELHVYTFACSTSGNNCIGQTTIEKSCNSWLGYTEPVYVIASKYMPLKECIWSYIDALAAGKTLEQAEAILRKAYKDRFSLHWIFKYNHDRLLLRKKKSGMTINSDNRTTKWHYNKKITGLYAYGPASRYAHVYVQGLGWKRIWPDHDSQVGAMMTMAAHAKSDNRNVTFHEQDNKIRIMYVW

Radius of gyration: 20.9 Å; chains: 1; bounding box: 55×38×61 Å